Protein AF-A0A098SAB4-F1 (afdb_monomer_lite)

pLDDT: mean 74.97, std 16.36, range [36.41, 95.31]

Radius of gyration: 40.54 Å; chains: 1; bounding box: 76×34×123 Å

InterPro domains:
  IPR061041 Csx28 [NF040556] (60-177)

Structure (mmCIF, N/CA/C/O backbone):
data_AF-A0A098SAB4-F1
#
_entry.id   AF-A0A098SAB4-F1
#
loop_
_atom_site.group_PDB
_atom_site.id
_atom_site.type_symbol
_atom_site.label_atom_id
_atom_site.label_alt_id
_atom_site.label_comp_id
_atom_site.label_asym_id
_atom_site.label_entity_id
_atom_site.label_seq_id
_atom_site.pdbx_PDB_ins_code
_atom_site.Cartn_x
_atom_site.Cartn_y
_atom_site.Cartn_z
_atom_site.occupancy
_atom_site.B_iso_or_equiv
_atom_site.auth_seq_id
_atom_site.auth_comp_id
_atom_site.auth_asym_id
_atom_site.auth_atom_id
_atom_site.pdbx_PDB_model_num
ATOM 1 N N . MET A 1 1 ? 15.305 -15.836 -88.571 1.00 45.44 1 MET A N 1
ATOM 2 C CA . MET A 1 1 ? 16.707 -16.066 -88.163 1.00 45.44 1 MET A CA 1
ATOM 3 C C . MET A 1 1 ? 17.001 -15.042 -87.092 1.00 45.44 1 MET A C 1
ATOM 5 O O . MET A 1 1 ? 16.905 -13.857 -87.370 1.00 45.44 1 MET A O 1
ATOM 9 N N . ASP A 1 2 ? 17.150 -15.532 -85.866 1.00 45.56 2 ASP A N 1
ATOM 10 C CA . ASP A 1 2 ? 16.976 -14.785 -84.620 1.00 45.56 2 ASP A CA 1
ATOM 11 C C . ASP A 1 2 ? 18.121 -13.819 -84.303 1.00 45.56 2 ASP A C 1
ATOM 13 O O . ASP A 1 2 ? 19.294 -14.189 -84.288 1.00 45.56 2 ASP A O 1
ATOM 17 N N . GLU A 1 3 ? 17.757 -12.594 -83.925 1.00 51.19 3 GLU A N 1
ATOM 18 C CA . GLU A 1 3 ? 18.664 -11.556 -83.411 1.00 51.19 3 GLU A CA 1
ATOM 19 C C . GLU A 1 3 ? 19.321 -11.947 -82.069 1.00 51.19 3 GLU A C 1
ATOM 21 O O . GLU A 1 3 ? 20.350 -11.391 -81.685 1.00 51.19 3 GLU A O 1
ATOM 26 N N . GLY A 1 4 ? 18.790 -12.968 -81.382 1.00 50.94 4 GLY A N 1
ATOM 27 C CA . GLY A 1 4 ? 19.346 -13.507 -80.137 1.00 50.94 4 GLY A CA 1
ATOM 28 C C . GLY A 1 4 ? 20.673 -14.259 -80.301 1.00 50.94 4 GLY A C 1
ATOM 29 O O . GLY A 1 4 ? 21.430 -14.381 -79.340 1.00 50.94 4 GLY A O 1
ATOM 30 N N . THR A 1 5 ? 21.007 -14.736 -81.505 1.00 48.78 5 THR A N 1
ATOM 31 C CA . THR A 1 5 ? 22.238 -15.517 -81.738 1.00 48.78 5 THR A CA 1
ATOM 32 C C . THR A 1 5 ? 23.454 -14.638 -82.055 1.00 48.78 5 THR A C 1
ATOM 34 O O . THR A 1 5 ? 24.592 -15.069 -81.875 1.00 48.78 5 THR A O 1
ATOM 37 N N . LEU A 1 6 ? 23.242 -13.383 -82.468 1.00 50.12 6 LEU A N 1
ATOM 38 C CA . LEU A 1 6 ? 24.330 -12.456 -82.807 1.00 50.12 6 LEU A CA 1
ATOM 39 C C . LEU A 1 6 ? 24.996 -11.833 -81.573 1.00 50.12 6 LEU A C 1
ATOM 41 O O . LEU A 1 6 ? 26.201 -11.593 -81.592 1.00 50.12 6 LEU A O 1
ATOM 45 N N . LEU A 1 7 ? 24.262 -11.640 -80.474 1.00 50.62 7 LEU A N 1
ATOM 46 C CA . LEU A 1 7 ? 24.840 -11.088 -79.241 1.00 50.62 7 LEU A CA 1
ATOM 47 C C . LEU A 1 7 ? 25.683 -12.113 -78.464 1.00 50.62 7 LEU A C 1
ATOM 49 O O . LEU A 1 7 ? 26.641 -11.738 -77.792 1.00 50.62 7 LEU A O 1
ATOM 53 N N . ILE A 1 8 ? 25.387 -13.410 -78.601 1.00 50.47 8 ILE A N 1
ATOM 54 C CA . ILE A 1 8 ? 26.117 -14.486 -77.909 1.00 50.47 8 ILE A CA 1
ATOM 55 C C . ILE A 1 8 ? 27.442 -14.816 -78.625 1.00 50.47 8 ILE A C 1
ATOM 57 O O . ILE A 1 8 ? 28.451 -15.094 -77.972 1.00 50.47 8 ILE A O 1
ATOM 61 N N . ASN A 1 9 ? 27.487 -14.700 -79.958 1.00 44.69 9 ASN A N 1
ATOM 62 C CA . ASN A 1 9 ? 28.692 -14.991 -80.746 1.00 44.69 9 ASN A CA 1
ATOM 63 C C . ASN A 1 9 ? 29.795 -13.922 -80.630 1.00 44.69 9 ASN A C 1
ATOM 65 O O . ASN A 1 9 ? 30.957 -14.208 -80.906 1.00 44.69 9 ASN A O 1
ATOM 69 N N . ILE A 1 10 ? 29.471 -12.709 -80.171 1.00 51.09 10 ILE A N 1
ATOM 70 C CA . ILE A 1 10 ? 30.480 -11.670 -79.889 1.00 51.09 10 ILE A CA 1
ATOM 71 C C . ILE A 1 10 ? 31.201 -11.944 -78.553 1.00 51.09 10 ILE A C 1
ATOM 73 O O . ILE A 1 10 ? 32.342 -11.526 -78.357 1.00 51.09 10 ILE A O 1
ATOM 77 N N . LEU A 1 11 ? 30.592 -12.715 -77.645 1.00 48.69 11 LEU A N 1
ATOM 78 C CA . LEU A 1 11 ? 31.172 -13.028 -76.335 1.00 48.69 11 LEU A CA 1
ATOM 79 C C . LEU A 1 11 ? 32.108 -14.251 -76.327 1.00 48.69 11 LEU A C 1
ATOM 81 O O . LEU A 1 11 ? 32.890 -14.390 -75.387 1.00 48.69 11 LEU A O 1
ATOM 85 N N . THR A 1 12 ? 32.105 -15.095 -77.365 1.00 52.22 12 THR A N 1
ATOM 86 C CA . THR A 1 12 ? 32.807 -16.402 -77.367 1.00 52.22 12 THR A CA 1
ATOM 87 C C . THR A 1 12 ? 33.766 -16.633 -78.551 1.00 52.22 12 THR A C 1
ATOM 89 O O . THR A 1 12 ? 34.111 -17.768 -78.863 1.00 52.22 12 THR A O 1
ATOM 92 N N . GLY A 1 13 ? 34.264 -15.565 -79.188 1.00 48.06 13 GLY A N 1
ATOM 93 C CA . GLY A 1 13 ? 35.358 -15.636 -80.174 1.00 48.06 13 GLY A CA 1
ATOM 94 C C . GLY A 1 13 ? 36.764 -15.797 -79.548 1.00 48.06 13 GLY A C 1
ATOM 95 O O . GLY A 1 13 ? 36.970 -15.379 -78.401 1.00 48.06 13 GLY A O 1
ATOM 96 N N . PRO A 1 14 ? 37.738 -16.386 -80.280 1.00 46.06 14 PRO A N 1
ATOM 97 C CA . PRO A 1 14 ? 39.045 -16.802 -79.762 1.00 46.06 14 PRO A CA 1
ATOM 98 C C . PRO A 1 14 ? 39.879 -15.634 -79.214 1.00 46.06 14 PRO A C 1
ATOM 100 O O . PRO A 1 14 ? 39.979 -14.568 -79.815 1.00 46.06 14 PRO A O 1
ATOM 103 N N . ALA A 1 15 ? 40.489 -15.869 -78.051 1.00 55.84 15 ALA A N 1
ATOM 104 C CA . ALA A 1 15 ? 41.204 -14.912 -77.207 1.00 55.84 15 ALA A CA 1
ATOM 105 C C . ALA A 1 15 ? 42.591 -14.504 -77.745 1.00 55.84 15 ALA A C 1
ATOM 107 O O . ALA A 1 15 ? 43.612 -14.739 -77.101 1.00 55.84 15 ALA A O 1
ATOM 108 N N . LYS A 1 16 ? 42.646 -13.890 -78.928 1.00 54.78 16 LYS A N 1
ATOM 109 C CA . LYS A 1 16 ? 43.872 -13.282 -79.453 1.00 54.78 16 LYS A CA 1
ATOM 110 C C . LYS A 1 16 ? 43.554 -11.836 -79.824 1.00 54.78 16 LYS A C 1
ATOM 112 O O . LYS A 1 16 ? 42.813 -11.600 -80.766 1.00 54.78 16 LYS A O 1
ATOM 117 N N . ASP A 1 17 ? 44.053 -10.915 -79.005 1.00 61.84 17 ASP A N 1
ATOM 118 C CA . ASP A 1 17 ? 43.882 -9.454 -79.082 1.00 61.84 17 ASP A CA 1
ATOM 119 C C . ASP A 1 17 ? 42.572 -8.883 -78.509 1.00 61.84 17 ASP A C 1
ATOM 121 O O . ASP A 1 17 ? 41.953 -7.983 -79.074 1.00 61.84 17 ASP A O 1
ATOM 125 N N . LYS A 1 18 ? 42.172 -9.339 -77.311 1.00 56.91 18 LYS A N 1
ATOM 126 C CA . LYS A 1 18 ? 41.303 -8.517 -76.452 1.00 56.91 18 LYS A CA 1
ATOM 127 C C . LYS A 1 18 ? 42.189 -7.532 -75.681 1.00 56.91 18 LYS A C 1
ATOM 129 O O . LYS A 1 18 ? 43.130 -7.960 -75.016 1.00 56.91 18 LYS A O 1
ATOM 134 N N . PRO A 1 19 ? 41.943 -6.219 -75.778 1.00 62.88 19 PRO A N 1
ATOM 135 C CA . PRO A 1 19 ? 42.800 -5.234 -75.141 1.00 62.88 19 PRO A CA 1
ATOM 136 C C . PRO A 1 19 ? 42.647 -5.332 -73.613 1.00 62.88 19 PRO A C 1
ATOM 138 O O . PRO A 1 19 ? 41.530 -5.421 -73.106 1.00 62.88 19 PRO A O 1
ATOM 141 N N . LEU A 1 20 ? 43.773 -5.309 -72.888 1.00 62.19 20 LEU A N 1
ATOM 142 C CA . LEU A 1 20 ? 43.889 -5.558 -71.436 1.00 62.19 20 LEU A CA 1
ATOM 143 C C . LEU A 1 20 ? 42.835 -4.834 -70.572 1.00 62.19 20 LEU A C 1
ATOM 145 O O . LEU A 1 20 ? 42.414 -5.349 -69.541 1.00 62.19 20 LEU A O 1
ATOM 149 N N . TRP A 1 21 ? 42.361 -3.660 -71.001 1.00 62.81 21 TRP A N 1
ATOM 150 C CA . TRP A 1 21 ? 41.333 -2.887 -70.295 1.00 62.81 21 TRP A CA 1
ATOM 151 C C . TRP A 1 21 ? 39.966 -3.592 -70.189 1.00 62.81 21 TRP A C 1
ATOM 153 O O . TRP A 1 21 ? 39.232 -3.318 -69.243 1.00 62.81 21 TRP A O 1
ATOM 163 N N . PHE A 1 22 ? 39.626 -4.533 -71.080 1.00 62.12 22 PHE A N 1
ATOM 164 C CA . PHE A 1 22 ? 38.371 -5.299 -71.001 1.00 62.12 22 PHE A CA 1
ATOM 165 C C . PHE A 1 22 ? 38.344 -6.288 -69.822 1.00 62.12 22 PHE A C 1
ATOM 167 O O . PHE A 1 22 ? 37.297 -6.467 -69.198 1.00 62.12 22 PHE A O 1
ATOM 174 N N . GLU A 1 23 ? 39.483 -6.894 -69.468 1.00 62.91 23 GLU A N 1
ATOM 175 C CA . GLU A 1 23 ? 39.585 -7.759 -68.282 1.00 62.91 23 GLU A CA 1
ATOM 176 C C . GLU A 1 23 ? 39.490 -6.941 -66.987 1.00 62.91 23 GLU A C 1
ATOM 178 O O . GLU A 1 23 ? 38.794 -7.337 -66.050 1.00 62.91 23 GLU A O 1
ATOM 183 N N . PHE A 1 24 ? 40.080 -5.740 -66.966 1.00 67.38 24 PHE A N 1
ATOM 184 C CA . PHE A 1 24 ? 39.932 -4.806 -65.847 1.00 67.38 24 PHE A CA 1
ATOM 185 C C . PHE A 1 24 ? 38.489 -4.322 -65.661 1.00 67.38 24 PHE A C 1
ATOM 187 O O . PHE A 1 24 ? 38.063 -4.132 -64.522 1.00 67.38 24 PHE A O 1
ATOM 194 N N . ILE A 1 25 ? 37.708 -4.177 -66.738 1.00 70.44 25 ILE A N 1
ATOM 195 C CA . ILE A 1 25 ? 36.276 -3.853 -66.637 1.00 70.44 25 ILE A CA 1
ATOM 196 C C . ILE A 1 25 ? 35.497 -5.009 -66.019 1.00 70.44 25 ILE A C 1
ATOM 198 O O . ILE A 1 25 ? 34.712 -4.778 -65.102 1.00 70.44 25 ILE A O 1
ATOM 202 N N . GLY A 1 26 ? 35.719 -6.248 -66.468 1.00 70.44 26 GLY A N 1
ATOM 203 C CA . GLY A 1 26 ? 35.045 -7.418 -65.895 1.00 70.44 26 GLY A CA 1
ATOM 204 C C . GLY A 1 26 ? 35.330 -7.572 -64.398 1.00 70.44 26 GLY A C 1
ATOM 205 O O . GLY A 1 26 ? 34.409 -7.733 -63.594 1.00 70.44 26 GLY A O 1
ATOM 206 N N . ILE A 1 27 ? 36.598 -7.424 -64.004 1.00 74.25 27 ILE A N 1
ATOM 207 C CA . ILE A 1 27 ? 37.022 -7.468 -62.599 1.00 74.25 27 ILE A CA 1
ATOM 208 C C . ILE A 1 27 ? 36.421 -6.291 -61.818 1.00 74.25 27 ILE A C 1
ATOM 210 O O . ILE A 1 27 ? 35.825 -6.499 -60.762 1.00 74.25 27 ILE A O 1
ATOM 214 N N . GLY A 1 28 ? 36.477 -5.072 -62.358 1.00 78.31 28 GLY A N 1
ATOM 215 C CA . GLY A 1 28 ? 35.903 -3.881 -61.730 1.00 78.31 28 GLY A CA 1
ATOM 216 C C . GLY A 1 28 ? 34.394 -3.992 -61.496 1.00 78.31 28 GLY A C 1
ATOM 217 O O . GLY A 1 28 ? 33.907 -3.623 -60.425 1.00 78.31 28 GLY A O 1
ATOM 218 N N . VAL A 1 29 ? 33.651 -4.563 -62.449 1.00 79.56 29 VAL A N 1
ATOM 219 C CA . VAL A 1 29 ? 32.203 -4.794 -62.332 1.00 79.56 29 VAL A CA 1
ATOM 220 C C . VAL A 1 29 ? 31.896 -5.819 -61.239 1.00 79.56 29 VAL A C 1
ATOM 222 O O . VAL A 1 29 ? 31.012 -5.572 -60.420 1.00 79.56 29 VAL A O 1
ATOM 225 N N . THR A 1 30 ? 32.641 -6.927 -61.159 1.00 80.06 30 THR A N 1
ATOM 226 C CA . THR A 1 30 ? 32.424 -7.941 -60.107 1.00 80.06 30 THR A CA 1
ATOM 227 C C . THR A 1 30 ? 32.726 -7.408 -58.706 1.00 80.06 30 THR A C 1
ATOM 229 O O . THR A 1 30 ? 31.922 -7.606 -57.794 1.00 80.06 30 THR A O 1
ATOM 232 N N . ILE A 1 31 ? 33.816 -6.649 -58.542 1.00 82.38 31 ILE A N 1
ATOM 233 C CA . ILE A 1 31 ? 34.162 -5.977 -57.282 1.00 82.38 31 ILE A CA 1
ATOM 234 C C . ILE A 1 31 ? 33.077 -4.961 -56.902 1.00 82.38 31 ILE A C 1
ATOM 236 O O . ILE A 1 31 ? 32.653 -4.918 -55.749 1.00 82.38 31 ILE A O 1
ATOM 240 N N . SER A 1 32 ? 32.577 -4.183 -57.865 1.00 81.38 32 SER A N 1
ATOM 241 C CA . SER A 1 32 ? 31.524 -3.187 -57.618 1.00 81.38 32 SER A CA 1
ATOM 242 C C . SER A 1 32 ? 30.203 -3.833 -57.190 1.00 81.38 32 SER A C 1
ATOM 244 O O . SER A 1 32 ? 29.562 -3.365 -56.250 1.00 81.38 32 SER A O 1
ATOM 246 N N . LEU A 1 33 ? 29.807 -4.938 -57.829 1.00 86.06 33 LEU A N 1
ATOM 247 C CA . LEU A 1 33 ? 28.617 -5.711 -57.459 1.00 86.06 33 LEU A CA 1
ATOM 248 C C . LEU A 1 33 ? 28.759 -6.363 -56.080 1.00 86.06 33 LEU A C 1
ATOM 250 O O . LEU A 1 33 ? 27.815 -6.321 -55.291 1.00 86.06 33 LEU A O 1
ATOM 254 N N . ALA A 1 34 ? 29.934 -6.913 -55.764 1.00 87.38 34 ALA A N 1
ATOM 255 C CA . ALA A 1 34 ? 30.222 -7.475 -54.447 1.00 87.38 34 ALA A CA 1
ATOM 256 C C . ALA A 1 34 ? 30.175 -6.396 -53.352 1.00 87.38 34 ALA A C 1
ATOM 258 O O . ALA A 1 34 ? 29.539 -6.597 -52.316 1.00 87.38 34 ALA A O 1
ATOM 259 N N . ALA A 1 35 ? 30.766 -5.225 -53.604 1.00 89.38 35 ALA A N 1
ATOM 260 C CA . ALA A 1 35 ? 30.717 -4.083 -52.695 1.00 89.38 35 ALA A CA 1
ATOM 261 C C . ALA A 1 35 ? 29.279 -3.579 -52.487 1.00 89.38 35 ALA A C 1
ATOM 263 O O . ALA A 1 35 ? 28.869 -3.314 -51.356 1.00 89.38 35 ALA A O 1
ATOM 264 N N . TRP A 1 36 ? 28.478 -3.506 -53.553 1.00 90.62 36 TRP A N 1
ATOM 265 C CA . TRP A 1 36 ? 27.073 -3.106 -53.468 1.00 90.62 36 TRP A CA 1
ATOM 266 C C . TRP A 1 36 ? 26.216 -4.121 -52.697 1.00 90.62 36 TRP A C 1
ATOM 268 O O . TRP A 1 36 ? 25.419 -3.735 -51.836 1.00 90.62 36 TRP A O 1
ATOM 278 N N . GLY A 1 37 ? 26.418 -5.419 -52.941 1.00 90.44 37 GLY A N 1
ATOM 279 C CA . GLY A 1 37 ? 25.773 -6.500 -52.195 1.00 90.44 37 GLY A CA 1
ATOM 280 C C . GLY A 1 37 ? 26.117 -6.462 -50.704 1.00 90.44 37 GLY A C 1
ATOM 281 O O . GLY A 1 37 ? 25.217 -6.538 -49.866 1.00 90.44 37 GLY A O 1
ATOM 282 N N . TYR A 1 38 ? 27.395 -6.253 -50.372 1.00 92.38 38 TYR A N 1
ATOM 283 C CA . TYR A 1 38 ? 27.866 -6.114 -48.994 1.00 92.38 38 TYR A CA 1
ATOM 284 C C . TYR A 1 38 ? 27.253 -4.896 -48.293 1.00 92.38 38 TYR A C 1
ATOM 286 O O . TYR A 1 38 ? 26.718 -5.035 -47.197 1.00 92.38 38 TYR A O 1
ATOM 294 N N . LEU A 1 39 ? 27.239 -3.721 -48.932 1.00 91.06 39 LEU A N 1
ATOM 295 C CA . LEU A 1 39 ? 26.632 -2.509 -48.365 1.00 91.06 39 LEU A CA 1
ATOM 296 C C . LEU A 1 39 ? 25.135 -2.687 -48.088 1.00 91.06 39 LEU A C 1
ATOM 298 O O . LEU A 1 39 ? 24.635 -2.276 -47.038 1.00 91.06 39 LEU A O 1
ATOM 302 N N . ARG A 1 40 ? 24.408 -3.337 -49.005 1.00 91.31 40 ARG A N 1
ATOM 303 C CA . ARG A 1 40 ? 22.979 -3.616 -48.824 1.00 91.31 40 ARG A CA 1
ATOM 304 C C . ARG A 1 40 ? 22.737 -4.625 -47.698 1.00 91.31 40 ARG A C 1
ATOM 306 O O . ARG A 1 40 ? 21.824 -4.419 -46.897 1.00 91.31 40 ARG A O 1
ATOM 313 N N . ALA A 1 41 ? 23.544 -5.684 -47.621 1.00 90.50 41 ALA A N 1
ATOM 314 C CA . ALA A 1 41 ? 23.470 -6.684 -46.558 1.00 90.50 41 ALA A CA 1
ATOM 315 C C . ALA A 1 41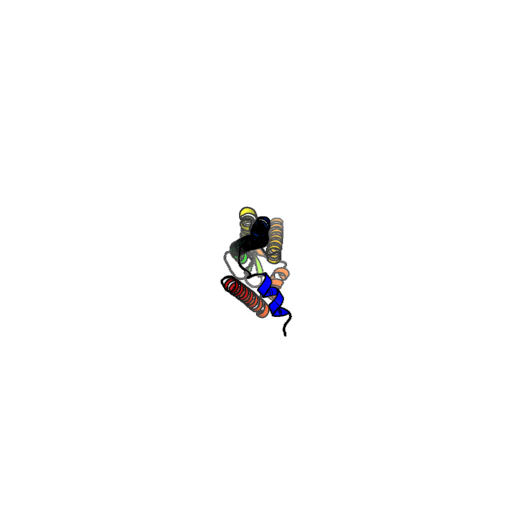 ? 23.804 -6.078 -45.187 1.00 90.50 41 ALA A C 1
ATOM 317 O O . ALA A 1 41 ? 23.070 -6.297 -44.226 1.00 90.50 41 ALA A O 1
ATOM 318 N N . PHE A 1 42 ? 24.840 -5.242 -45.113 1.00 90.25 42 PHE A N 1
ATOM 319 C CA . PHE A 1 42 ? 25.241 -4.538 -43.898 1.00 90.25 42 PHE A CA 1
ATOM 320 C C . PHE A 1 42 ? 24.150 -3.570 -43.416 1.00 90.25 42 PHE A C 1
ATOM 322 O O . PHE A 1 42 ? 23.748 -3.612 -42.254 1.00 90.25 42 PHE A O 1
ATOM 329 N N . GLY A 1 43 ? 23.563 -2.781 -44.322 1.00 92.50 43 GLY A N 1
ATOM 330 C CA . GLY A 1 43 ? 22.435 -1.906 -43.987 1.00 92.50 43 GLY A CA 1
ATOM 331 C C . GLY A 1 43 ? 21.174 -2.668 -43.549 1.00 92.50 43 GLY A C 1
ATOM 332 O O . GLY A 1 43 ? 20.421 -2.193 -42.696 1.00 92.50 43 GLY A O 1
ATOM 333 N N . ALA A 1 44 ? 20.922 -3.860 -44.101 1.00 92.19 44 ALA A N 1
ATOM 334 C CA . ALA A 1 44 ? 19.834 -4.729 -43.651 1.00 92.19 44 ALA A CA 1
ATOM 335 C C . ALA A 1 44 ? 20.112 -5.323 -42.259 1.00 92.19 44 ALA A C 1
ATOM 337 O O . ALA A 1 44 ? 19.211 -5.337 -41.416 1.00 92.19 44 ALA A O 1
ATOM 338 N N . TRP A 1 45 ? 21.353 -5.741 -42.003 1.00 92.38 45 TRP A N 1
ATOM 339 C CA . TRP A 1 45 ? 21.815 -6.253 -40.714 1.00 92.38 45 TRP A CA 1
ATOM 340 C C . TRP A 1 45 ? 21.712 -5.199 -39.604 1.00 92.38 45 TRP A C 1
ATOM 342 O O . TRP A 1 45 ? 21.141 -5.478 -38.550 1.00 92.38 45 TRP A O 1
ATOM 352 N N . GLU A 1 46 ? 22.135 -3.955 -39.847 1.00 93.62 46 GLU A N 1
ATOM 353 C CA . GLU A 1 46 ? 21.975 -2.868 -38.871 1.00 93.62 46 GLU A CA 1
ATOM 354 C C . GLU A 1 46 ? 20.502 -2.615 -38.523 1.00 93.62 46 GLU A C 1
ATOM 356 O O . GLU A 1 46 ? 20.147 -2.407 -37.360 1.00 93.62 46 GLU A O 1
ATOM 361 N N . LYS A 1 47 ? 19.612 -2.660 -39.523 1.00 93.56 47 LYS A N 1
ATOM 362 C CA . LYS A 1 47 ? 18.163 -2.525 -39.305 1.00 93.56 47 LYS A CA 1
ATOM 363 C C . LYS A 1 47 ? 17.582 -3.697 -38.516 1.00 93.56 47 LYS A C 1
ATOM 365 O O . LYS A 1 47 ? 16.602 -3.502 -37.798 1.00 93.56 47 LYS A O 1
ATOM 370 N N . GLN A 1 48 ? 18.122 -4.906 -38.664 1.00 90.56 48 GLN A N 1
ATOM 371 C CA . GLN A 1 48 ? 17.732 -6.052 -37.840 1.00 90.56 48 GLN A CA 1
ATOM 372 C C . GLN A 1 48 ? 18.217 -5.873 -36.401 1.00 90.56 48 GLN A C 1
ATOM 374 O O . GLN A 1 48 ? 17.409 -5.970 -35.483 1.00 90.56 48 GLN A O 1
ATOM 379 N N . LYS A 1 49 ? 19.480 -5.481 -36.199 1.00 93.25 49 LYS A N 1
ATOM 380 C CA . LYS A 1 49 ? 20.040 -5.239 -34.862 1.00 93.25 49 LYS A CA 1
ATOM 381 C C . LYS A 1 49 ? 19.315 -4.135 -34.099 1.00 93.25 49 LYS A C 1
ATOM 383 O O . LYS A 1 49 ? 19.040 -4.298 -32.914 1.00 93.25 49 LYS A O 1
ATOM 388 N N . LYS A 1 50 ? 18.929 -3.048 -34.773 1.00 94.31 50 LYS A N 1
ATOM 389 C CA . LYS A 1 50 ? 18.096 -1.994 -34.167 1.00 94.31 50 LYS A CA 1
ATOM 390 C C . LYS A 1 50 ? 16.737 -2.529 -33.713 1.00 94.31 50 LYS A C 1
ATOM 392 O O . LYS A 1 50 ? 16.326 -2.247 -32.594 1.00 94.31 50 LYS A O 1
ATOM 397 N N . ARG A 1 51 ? 16.074 -3.348 -34.538 1.00 92.75 51 ARG A N 1
ATOM 398 C CA . ARG A 1 51 ? 14.790 -3.977 -34.183 1.00 92.75 51 ARG A CA 1
ATOM 399 C C . ARG A 1 51 ? 14.917 -4.943 -33.008 1.00 92.75 51 ARG A C 1
ATOM 401 O O . ARG A 1 51 ? 14.083 -4.901 -32.112 1.00 92.75 51 ARG A O 1
ATOM 408 N N . GLU A 1 52 ? 15.960 -5.769 -32.981 1.00 94.25 52 GLU A N 1
ATOM 409 C CA . GLU A 1 52 ? 16.246 -6.663 -31.850 1.00 94.25 52 GLU A CA 1
ATOM 410 C C . GLU A 1 52 ? 16.436 -5.871 -30.551 1.00 94.25 52 GLU A C 1
ATOM 412 O O . GLU A 1 52 ? 15.828 -6.192 -29.532 1.00 94.25 52 GLU A O 1
ATOM 417 N N . LEU A 1 53 ? 17.216 -4.790 -30.599 1.00 95.31 53 LEU A N 1
ATOM 418 C CA . LEU A 1 53 ? 17.481 -3.942 -29.439 1.00 95.31 53 LEU A CA 1
ATOM 419 C C . LEU A 1 53 ? 16.220 -3.207 -28.958 1.00 95.31 53 LEU A C 1
ATOM 421 O O . LEU A 1 53 ? 15.971 -3.115 -27.756 1.00 95.31 53 LEU A O 1
ATOM 425 N N . GLU A 1 54 ? 15.377 -2.733 -29.876 1.00 95.12 54 GLU A N 1
ATOM 426 C CA . GLU A 1 54 ? 14.072 -2.158 -29.537 1.00 95.12 54 GLU A CA 1
ATOM 427 C C . GLU A 1 54 ? 13.134 -3.178 -28.885 1.00 95.12 54 GLU A C 1
ATOM 429 O O . GLU A 1 54 ? 12.451 -2.841 -27.915 1.00 95.12 54 GLU A O 1
ATOM 434 N N . LEU A 1 55 ? 13.097 -4.416 -29.387 1.00 94.88 55 LEU A N 1
ATOM 435 C CA . LEU A 1 55 ? 12.297 -5.493 -28.802 1.00 94.88 55 LEU A CA 1
ATOM 436 C C . LEU A 1 55 ? 12.782 -5.833 -27.391 1.00 94.88 55 LEU A C 1
ATOM 438 O O . LEU A 1 55 ? 11.964 -5.876 -26.475 1.00 94.88 55 LEU A O 1
ATOM 442 N N . GLN A 1 56 ? 14.094 -5.957 -27.187 1.00 92.88 56 GLN A N 1
ATOM 443 C CA . GLN A 1 56 ? 14.677 -6.176 -25.860 1.00 92.88 56 GLN A CA 1
ATOM 444 C C . GLN A 1 56 ? 14.356 -5.029 -24.896 1.00 92.88 56 GLN A C 1
ATOM 446 O O . GLN A 1 56 ? 13.981 -5.256 -23.747 1.00 92.88 56 GLN A O 1
ATOM 451 N N . HIS A 1 57 ? 14.445 -3.778 -25.353 1.00 95.00 57 HIS A N 1
ATOM 452 C CA . HIS A 1 57 ? 14.059 -2.625 -24.541 1.00 95.00 57 HIS A CA 1
ATOM 453 C C . HIS A 1 57 ? 12.569 -2.624 -24.191 1.00 95.00 57 HIS A C 1
ATOM 455 O O . HIS A 1 57 ? 12.209 -2.246 -23.075 1.00 95.00 57 HIS A O 1
ATOM 461 N N . LYS A 1 58 ? 11.694 -3.033 -25.116 1.00 94.50 58 LYS A N 1
ATOM 462 C CA . LYS A 1 58 ? 10.259 -3.178 -24.840 1.00 94.50 58 LYS A CA 1
ATOM 463 C C . LYS A 1 58 ? 10.008 -4.277 -23.811 1.00 94.50 58 LYS A C 1
ATOM 465 O O . LYS A 1 58 ? 9.297 -4.010 -22.849 1.00 94.50 58 LYS A O 1
ATOM 470 N N . GLN A 1 59 ? 10.632 -5.444 -23.966 1.00 94.06 59 GLN A N 1
ATOM 471 C CA . GLN A 1 59 ? 10.529 -6.556 -23.016 1.00 94.06 59 GLN A CA 1
ATOM 472 C C . GLN A 1 59 ? 10.987 -6.136 -21.619 1.00 94.06 59 GLN A C 1
ATOM 474 O O . GLN A 1 59 ? 10.205 -6.218 -20.679 1.00 94.06 59 GLN A O 1
ATOM 479 N N . ARG A 1 60 ? 12.171 -5.527 -21.491 1.00 93.25 60 ARG A N 1
ATOM 480 C CA . ARG A 1 60 ? 12.673 -5.037 -20.198 1.00 93.25 60 ARG A CA 1
ATOM 481 C C . ARG A 1 60 ? 11.728 -4.019 -19.550 1.00 93.25 60 ARG A C 1
ATOM 483 O O . ARG A 1 60 ? 11.523 -4.034 -18.342 1.00 93.25 60 ARG A O 1
ATOM 490 N N . LYS A 1 61 ? 11.128 -3.118 -20.339 1.00 93.81 61 LYS A N 1
ATOM 491 C CA . LYS A 1 61 ? 10.132 -2.161 -19.824 1.00 93.81 61 LYS A CA 1
ATOM 492 C C . LYS A 1 61 ? 8.872 -2.860 -19.316 1.00 93.81 61 LYS A C 1
ATOM 494 O O . LYS A 1 61 ? 8.305 -2.401 -18.329 1.00 93.81 61 LYS A O 1
ATOM 499 N N . LEU A 1 62 ? 8.425 -3.918 -19.989 1.00 94.25 62 LEU A N 1
ATOM 500 C CA . LEU A 1 62 ? 7.279 -4.719 -19.557 1.00 94.25 62 LEU A CA 1
ATOM 501 C C . LEU A 1 62 ? 7.601 -5.488 -18.275 1.00 94.25 62 LEU A C 1
ATOM 503 O O . LEU A 1 62 ? 6.830 -5.407 -17.327 1.00 94.25 62 LEU A O 1
ATOM 507 N N . GLU A 1 63 ? 8.767 -6.128 -18.202 1.00 93.44 63 GLU A N 1
ATOM 508 C CA . GLU A 1 63 ? 9.235 -6.832 -17.003 1.00 93.44 63 GLU A CA 1
ATOM 509 C C . GLU A 1 63 ? 9.296 -5.903 -15.792 1.00 93.44 63 GLU A C 1
ATOM 511 O O . GLU A 1 63 ? 8.769 -6.229 -14.733 1.00 93.44 63 GLU A O 1
ATOM 516 N N . ILE A 1 64 ? 9.873 -4.709 -15.952 1.00 94.44 64 ILE A N 1
ATOM 517 C CA . ILE A 1 64 ? 9.943 -3.714 -14.877 1.00 94.44 64 ILE A CA 1
ATOM 518 C C . ILE A 1 64 ? 8.538 -3.310 -14.417 1.00 94.44 64 ILE A C 1
ATOM 520 O O . ILE A 1 64 ? 8.280 -3.265 -13.216 1.00 94.44 64 ILE A O 1
ATOM 524 N N . LYS A 1 65 ? 7.614 -3.040 -15.348 1.00 94.00 65 LYS A N 1
ATOM 525 C CA . LYS A 1 65 ? 6.223 -2.704 -15.003 1.00 94.00 65 LYS A CA 1
ATOM 526 C C . LYS A 1 65 ? 5.545 -3.831 -14.231 1.00 94.00 65 LYS A C 1
ATOM 528 O O . LYS A 1 65 ? 4.935 -3.569 -13.202 1.00 94.00 65 LYS A O 1
ATOM 533 N N . LEU A 1 66 ? 5.703 -5.066 -14.693 1.00 94.75 66 LEU A N 1
ATOM 534 C CA . LEU A 1 66 ? 5.118 -6.245 -14.067 1.00 94.75 66 LEU A CA 1
ATOM 535 C C . LEU A 1 66 ? 5.689 -6.483 -12.663 1.00 94.75 66 LEU A C 1
ATOM 537 O O . LEU A 1 66 ? 4.944 -6.804 -11.743 1.00 94.75 66 LEU A O 1
ATOM 541 N N . GLN A 1 67 ? 6.989 -6.261 -12.463 1.00 92.88 67 GLN A N 1
ATOM 542 C CA . GLN A 1 67 ? 7.615 -6.314 -11.138 1.00 92.88 67 GLN A CA 1
ATOM 543 C C . GLN A 1 67 ? 7.044 -5.248 -10.196 1.00 92.88 67 GLN A C 1
ATOM 545 O O . GLN A 1 67 ? 6.710 -5.556 -9.053 1.00 92.88 67 GLN A O 1
ATOM 550 N N . PHE A 1 68 ? 6.865 -4.014 -10.673 1.00 92.50 68 PHE A N 1
ATOM 551 C CA . PHE A 1 68 ? 6.236 -2.958 -9.876 1.00 92.50 68 PHE A CA 1
ATOM 552 C C . PHE A 1 68 ? 4.779 -3.273 -9.526 1.00 92.50 68 PHE A C 1
ATOM 554 O O . PHE A 1 68 ? 4.359 -3.038 -8.394 1.00 92.50 68 PHE A O 1
ATOM 561 N N . GLU A 1 69 ? 4.006 -3.815 -10.467 1.00 89.94 69 GLU A N 1
ATOM 562 C CA . GLU A 1 69 ? 2.619 -4.221 -10.222 1.00 89.94 69 GLU A CA 1
ATOM 563 C C . GLU A 1 69 ? 2.532 -5.361 -9.204 1.00 89.94 69 GLU A C 1
ATOM 565 O O . GLU A 1 69 ? 1.718 -5.286 -8.284 1.00 89.94 69 GLU A O 1
ATOM 570 N N . LYS A 1 70 ? 3.415 -6.363 -9.299 1.00 92.06 70 LYS A N 1
ATOM 571 C CA . LYS A 1 70 ? 3.516 -7.450 -8.313 1.00 92.06 70 LYS A CA 1
ATOM 572 C C . LYS A 1 70 ? 3.845 -6.923 -6.922 1.00 92.06 70 LYS A C 1
ATOM 574 O O . LYS A 1 70 ? 3.132 -7.232 -5.973 1.00 92.06 70 LYS A O 1
ATOM 579 N N . GLN A 1 71 ? 4.865 -6.073 -6.804 1.00 90.81 71 GLN A N 1
ATOM 580 C CA . GLN A 1 71 ? 5.227 -5.463 -5.521 1.00 90.81 71 GLN A CA 1
ATOM 581 C C . GLN A 1 71 ? 4.065 -4.665 -4.935 1.00 90.81 71 GLN A C 1
ATOM 583 O O . GLN A 1 71 ? 3.745 -4.799 -3.755 1.00 90.81 71 GLN A O 1
ATOM 588 N N . ARG A 1 72 ? 3.391 -3.860 -5.762 1.00 87.88 72 ARG A N 1
ATOM 589 C CA . ARG A 1 72 ? 2.213 -3.109 -5.334 1.00 87.88 72 ARG A CA 1
ATOM 590 C C . ARG A 1 72 ? 1.129 -4.048 -4.808 1.00 87.88 72 ARG A C 1
ATOM 592 O O . ARG A 1 72 ? 0.645 -3.823 -3.704 1.00 87.88 72 ARG A O 1
ATOM 599 N N . TYR A 1 73 ? 0.796 -5.102 -5.548 1.00 87.88 73 TYR A N 1
ATOM 600 C CA . TYR A 1 73 ? -0.204 -6.086 -5.139 1.00 87.88 73 TYR A CA 1
ATOM 601 C C . TYR A 1 73 ? 0.152 -6.761 -3.806 1.00 87.88 73 TYR A C 1
ATOM 603 O O . TYR A 1 73 ? -0.688 -6.852 -2.914 1.00 87.88 73 TYR A O 1
ATOM 611 N N . GLU A 1 74 ? 1.409 -7.165 -3.618 1.00 90.31 74 GLU A N 1
ATOM 612 C CA . GLU A 1 74 ? 1.876 -7.749 -2.355 1.00 90.31 74 GLU A CA 1
ATOM 613 C C . GLU A 1 74 ? 1.741 -6.782 -1.173 1.00 90.31 74 GLU A C 1
ATOM 615 O O . GLU A 1 74 ? 1.388 -7.193 -0.066 1.00 90.31 74 GLU A O 1
ATOM 620 N N . HIS A 1 75 ? 2.015 -5.494 -1.382 1.00 87.94 75 HIS A N 1
ATOM 621 C CA . HIS A 1 75 ? 1.840 -4.478 -0.346 1.00 87.94 75 HIS A CA 1
ATOM 622 C C . HIS A 1 75 ? 0.365 -4.224 -0.022 1.00 87.94 75 HIS A C 1
ATOM 624 O O . HIS A 1 75 ? 0.027 -4.072 1.154 1.00 87.94 75 HIS A O 1
ATOM 630 N N . GLU A 1 76 ? -0.512 -4.214 -1.029 1.00 87.25 76 GLU A N 1
ATOM 631 C CA . GLU A 1 76 ? -1.964 -4.115 -0.839 1.00 87.25 76 GLU A CA 1
ATOM 632 C C . GLU A 1 76 ? -2.495 -5.326 -0.048 1.00 87.25 76 GLU A C 1
ATOM 634 O O . GLU A 1 76 ? -3.247 -5.152 0.916 1.00 87.25 76 GLU A O 1
ATOM 639 N N . LEU A 1 77 ? -2.035 -6.542 -0.370 1.00 88.94 77 LEU A N 1
ATOM 640 C CA . LEU A 1 77 ? -2.399 -7.769 0.343 1.00 88.94 77 LEU A CA 1
ATOM 641 C C . LEU A 1 77 ? -1.936 -7.735 1.806 1.00 88.94 77 LEU A C 1
ATOM 643 O O . LEU A 1 77 ? -2.745 -7.930 2.712 1.00 88.94 77 LEU A O 1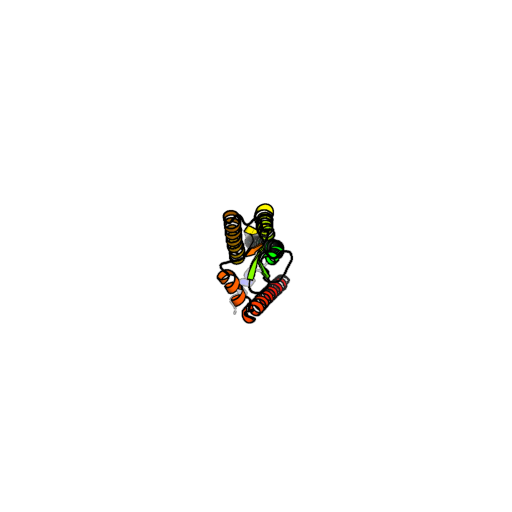
ATOM 647 N N . LYS A 1 78 ? -0.665 -7.396 2.055 1.00 88.88 78 LYS A N 1
ATOM 648 C CA . LYS A 1 78 ? -0.116 -7.258 3.417 1.00 88.88 78 LYS A CA 1
ATOM 649 C C . LYS A 1 78 ? -0.866 -6.208 4.237 1.00 88.88 78 LYS A C 1
ATOM 651 O O . LYS A 1 78 ? -1.074 -6.388 5.437 1.00 88.88 78 LYS A O 1
ATOM 656 N N . ALA A 1 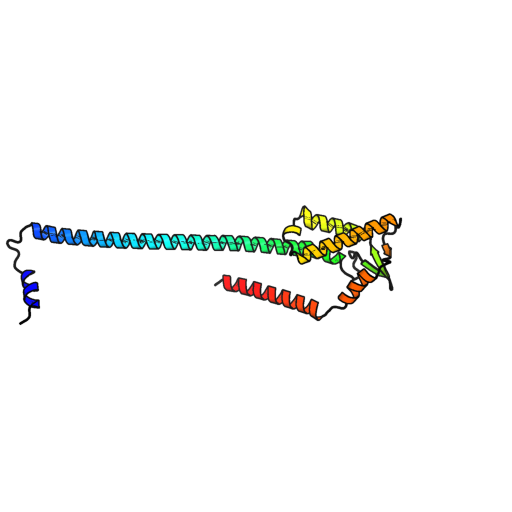79 ? -1.292 -5.115 3.605 1.00 86.81 79 ALA A N 1
ATOM 657 C CA . ALA A 1 79 ? -2.101 -4.096 4.262 1.00 86.81 79 ALA A CA 1
ATOM 658 C C . ALA A 1 79 ? -3.495 -4.621 4.636 1.00 86.81 79 ALA A C 1
ATOM 660 O O . ALA A 1 79 ? -3.976 -4.348 5.739 1.00 86.81 79 ALA A O 1
ATOM 661 N N . ALA A 1 80 ? -4.134 -5.390 3.752 1.00 84.88 80 ALA A N 1
ATOM 662 C CA . ALA A 1 80 ? -5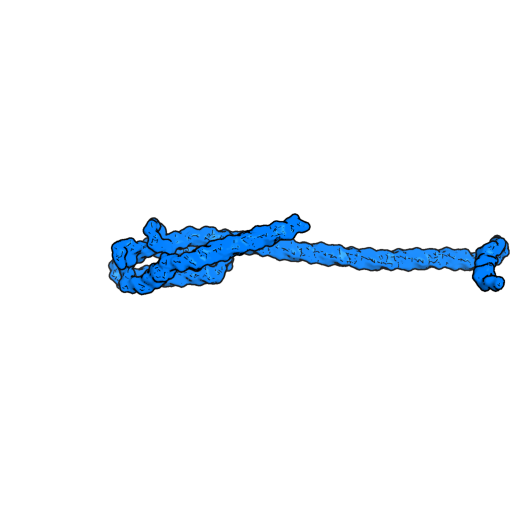.421 -6.021 4.028 1.00 84.88 80 ALA A CA 1
ATOM 663 C C . ALA A 1 80 ? -5.319 -7.049 5.169 1.00 84.88 80 ALA A C 1
ATOM 665 O O . ALA A 1 80 ? -6.121 -7.005 6.103 1.00 84.88 80 ALA A O 1
ATOM 666 N N . GLU A 1 81 ? -4.297 -7.909 5.151 1.00 86.69 81 GLU A N 1
ATOM 667 C CA . GLU A 1 81 ? -4.014 -8.882 6.216 1.00 86.69 81 GLU A CA 1
ATOM 668 C C . GLU A 1 81 ? -3.766 -8.199 7.566 1.00 86.69 81 GLU A C 1
ATOM 670 O O . GLU A 1 81 ? -4.334 -8.599 8.582 1.00 86.69 81 GLU A O 1
ATOM 675 N N . GLY A 1 82 ? -2.975 -7.123 7.583 1.00 83.94 82 GLY A N 1
ATOM 676 C CA . GLY A 1 82 ? -2.689 -6.358 8.798 1.00 83.94 82 GLY A CA 1
ATOM 677 C C . GLY A 1 82 ? -3.919 -5.670 9.398 1.00 83.94 82 GLY A C 1
ATOM 678 O O . GLY A 1 82 ? -3.978 -5.450 10.608 1.00 83.94 82 GLY A O 1
ATOM 679 N N . VAL A 1 83 ? -4.922 -5.350 8.578 1.00 84.38 83 VAL A N 1
ATOM 680 C CA . VAL A 1 83 ? -6.176 -4.723 9.021 1.00 84.38 83 VAL A CA 1
ATOM 681 C C . VAL A 1 83 ? -7.274 -5.723 9.341 1.00 84.38 83 VAL A C 1
ATOM 683 O O . VAL A 1 83 ? -8.154 -5.406 10.138 1.00 84.38 83 VAL A O 1
ATOM 686 N N . TRP A 1 84 ? -7.202 -6.945 8.825 1.00 83.88 84 TRP A N 1
ATOM 687 C CA . TRP A 1 84 ? -8.118 -8.023 9.184 1.00 83.88 84 TRP A CA 1
ATOM 688 C C . TRP A 1 84 ? -8.391 -8.162 10.697 1.00 83.88 84 TRP A C 1
ATOM 690 O O . TRP A 1 84 ? -9.562 -8.175 11.083 1.00 83.88 84 TRP A O 1
ATOM 700 N N . PRO A 1 85 ? -7.384 -8.170 11.598 1.00 86.25 85 PRO A N 1
ATOM 701 C CA . PRO A 1 85 ? -7.637 -8.247 13.039 1.00 86.25 85 PRO A CA 1
ATOM 702 C C . PRO A 1 85 ? -8.391 -7.032 13.597 1.00 86.25 85 PRO A C 1
ATOM 704 O O . PRO A 1 85 ? -9.069 -7.156 14.616 1.00 86.25 85 PRO A O 1
ATOM 707 N N . LEU A 1 86 ? -8.331 -5.870 12.935 1.00 85.38 86 LEU A N 1
ATOM 708 C CA . LEU A 1 86 ? -9.094 -4.691 13.347 1.00 85.38 86 LEU A CA 1
ATOM 709 C C . LEU A 1 86 ? -10.599 -4.886 13.144 1.00 85.38 86 LEU A C 1
ATOM 711 O O . LEU A 1 86 ? -11.380 -4.284 13.876 1.00 85.38 86 LEU A O 1
ATOM 715 N N . LEU A 1 87 ? -11.023 -5.755 12.219 1.00 83.94 87 LEU A N 1
ATOM 716 C CA . LEU A 1 87 ? -12.439 -6.066 11.998 1.00 83.94 87 LEU A CA 1
ATOM 717 C C . LEU A 1 87 ? -13.093 -6.729 13.217 1.00 83.94 87 LEU A C 1
ATOM 719 O O . LEU A 1 87 ? -14.297 -6.574 13.418 1.00 83.94 87 LEU A O 1
ATOM 723 N N . ALA A 1 88 ? -12.316 -7.392 14.080 1.00 84.75 88 ALA A N 1
ATOM 724 C CA . ALA A 1 88 ? -12.832 -7.970 15.320 1.00 84.75 88 ALA A CA 1
ATOM 725 C C . ALA A 1 88 ? -13.473 -6.905 16.232 1.00 84.75 88 ALA A C 1
ATOM 727 O O . ALA A 1 88 ? -14.519 -7.157 16.830 1.00 84.75 88 ALA A O 1
ATOM 728 N N . TYR A 1 89 ? -12.921 -5.688 16.257 1.00 84.44 89 TYR A N 1
ATOM 729 C CA . TYR A 1 89 ? -13.453 -4.563 17.036 1.00 84.44 89 TYR A CA 1
ATOM 730 C C . TYR A 1 89 ? -14.816 -4.068 16.525 1.00 84.44 89 TYR A C 1
ATOM 732 O O . TYR A 1 89 ? -15.593 -3.489 17.286 1.00 84.44 89 TYR A O 1
ATOM 740 N N . PHE A 1 90 ? -15.124 -4.315 15.248 1.00 79.88 90 PHE A N 1
ATOM 741 C CA . PHE A 1 90 ? -16.393 -3.948 14.614 1.00 79.88 90 PHE A CA 1
ATOM 742 C C . PHE A 1 90 ? -17.485 -4.993 14.781 1.00 79.88 90 PHE A C 1
ATOM 744 O O . PHE A 1 90 ? -18.650 -4.684 14.512 1.00 79.88 90 PHE A O 1
ATOM 751 N N . SER A 1 91 ? -17.111 -6.221 15.141 1.00 78.94 91 SER A N 1
ATOM 752 C CA . SER A 1 91 ? -18.063 -7.316 15.227 1.00 78.94 91 SER A CA 1
ATOM 753 C C . SER A 1 91 ? -19.165 -6.980 16.237 1.00 78.94 91 SER A C 1
ATOM 755 O O . SER A 1 91 ? -18.896 -6.499 17.334 1.00 78.94 91 SER A O 1
ATOM 757 N N . LEU A 1 92 ? -20.417 -7.182 15.815 1.00 69.25 92 LEU A N 1
ATOM 758 C CA . LEU A 1 92 ? -21.612 -7.052 16.662 1.00 69.25 92 LEU A CA 1
ATOM 759 C C . LEU A 1 92 ? -21.836 -8.301 17.527 1.00 69.25 92 LEU A C 1
ATOM 761 O O . LEU A 1 92 ? -22.737 -8.332 18.360 1.00 69.25 92 LEU A O 1
ATOM 765 N N . TRP A 1 93 ? -21.037 -9.337 17.280 1.00 71.06 93 TRP A N 1
ATOM 766 C CA . TRP A 1 93 ? -21.015 -10.569 18.045 1.00 71.06 93 TRP 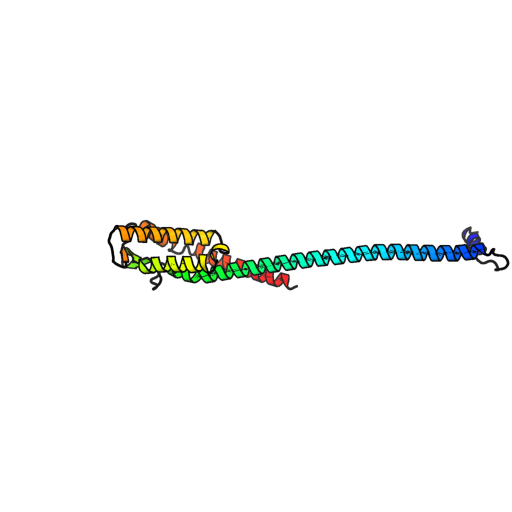A CA 1
ATOM 767 C C . TRP A 1 93 ? -20.233 -10.358 19.333 1.00 71.06 93 TRP A C 1
ATOM 769 O O . TRP A 1 93 ? -19.267 -9.595 19.369 1.00 71.06 93 TRP A O 1
ATOM 779 N N . GLU A 1 94 ? -20.638 -11.071 20.378 1.00 67.19 94 GLU A N 1
ATOM 780 C CA . GLU A 1 94 ? -19.955 -11.044 21.661 1.00 67.19 94 GLU A CA 1
ATOM 781 C C . GLU A 1 94 ? -18.571 -11.696 21.504 1.00 67.19 94 GLU A C 1
ATOM 783 O O . GLU A 1 94 ? -18.415 -12.911 21.424 1.00 67.19 94 GLU A O 1
ATOM 788 N N . ASN A 1 95 ? -17.567 -10.843 21.334 1.00 78.50 95 ASN A N 1
ATOM 789 C CA . ASN A 1 95 ? -16.157 -11.186 21.202 1.00 78.50 95 ASN A CA 1
ATOM 790 C C . ASN A 1 95 ? -15.387 -10.337 22.209 1.00 78.50 95 ASN A C 1
ATOM 792 O O . ASN A 1 95 ? -15.703 -9.156 22.360 1.00 78.50 95 ASN A O 1
ATOM 796 N N . ASP A 1 96 ? -14.359 -10.883 22.845 1.00 81.44 96 ASP A N 1
ATOM 797 C CA . ASP A 1 96 ? -13.491 -10.194 23.807 1.00 81.44 96 ASP A CA 1
ATOM 798 C C . ASP A 1 96 ? -12.970 -8.845 23.290 1.00 81.44 96 ASP A C 1
ATOM 800 O O . ASP A 1 96 ? -12.889 -7.881 24.047 1.00 81.44 96 ASP A O 1
ATOM 804 N N . LYS A 1 97 ? -12.715 -8.734 21.979 1.00 82.50 97 LYS A N 1
ATOM 805 C CA . LYS A 1 97 ? -12.208 -7.506 21.339 1.00 82.50 97 LYS A CA 1
ATOM 806 C C . LYS A 1 97 ? -13.285 -6.552 20.812 1.00 82.50 97 LYS A C 1
ATOM 808 O O . LYS A 1 97 ? -12.954 -5.470 20.341 1.00 82.50 97 LYS A O 1
ATOM 813 N N . SER A 1 98 ? -14.565 -6.923 20.839 1.00 85.25 98 SER A N 1
ATOM 814 C CA . SER A 1 98 ? -15.637 -6.083 20.277 1.00 85.25 98 SER A CA 1
ATOM 815 C C . SER A 1 98 ? -15.787 -4.752 21.032 1.00 85.25 98 SER A C 1
ATOM 817 O O . SER A 1 98 ? -15.740 -4.689 22.259 1.00 85.25 98 SER A O 1
ATOM 819 N N . VAL A 1 99 ? -15.978 -3.647 20.321 1.00 85.06 99 VAL A N 1
ATOM 820 C CA . VAL A 1 99 ? -16.151 -2.334 20.974 1.00 85.06 99 VAL A CA 1
ATOM 821 C C . VAL A 1 99 ? -17.583 -2.145 21.485 1.00 85.06 99 VAL A C 1
ATOM 823 O O . VAL A 1 99 ? -17.821 -1.405 22.441 1.00 85.06 99 VAL A O 1
ATOM 826 N N . PHE A 1 100 ? -18.539 -2.836 20.864 1.00 84.12 100 PHE A N 1
ATOM 827 C CA . PHE A 1 100 ? -19.958 -2.752 21.180 1.00 84.12 100 PHE A CA 1
ATOM 828 C C . PHE A 1 100 ? -20.473 -4.104 21.646 1.00 84.12 100 PHE A C 1
ATOM 830 O O . PHE A 1 100 ? -20.314 -5.096 20.942 1.00 84.12 100 PHE A O 1
ATOM 837 N N . VAL A 1 101 ? -21.130 -4.122 22.801 1.00 83.94 101 VAL A N 1
ATOM 838 C CA . VAL A 1 101 ? -21.744 -5.326 23.365 1.00 83.94 101 VAL A CA 1
ATOM 839 C C . VAL A 1 101 ? -23.220 -5.062 23.600 1.00 83.94 101 VAL A C 1
ATOM 841 O O . VAL A 1 101 ? -23.601 -4.018 24.135 1.00 83.94 101 VAL A O 1
ATOM 844 N N . LYS A 1 102 ? -24.063 -6.009 23.198 1.00 82.12 102 LYS A N 1
ATOM 845 C CA . LYS A 1 102 ? -25.493 -5.974 23.485 1.00 82.12 102 LYS A CA 1
ATOM 846 C C . LYS A 1 102 ? -25.757 -6.769 24.759 1.00 82.12 102 LYS A C 1
ATOM 848 O O . LYS A 1 102 ? -25.540 -7.973 24.777 1.00 82.12 102 LYS A O 1
ATOM 853 N N . ARG A 1 103 ? -26.246 -6.113 25.813 1.00 80.12 103 ARG A N 1
ATOM 854 C CA . ARG A 1 103 ? -26.738 -6.790 27.023 1.00 80.12 103 ARG A CA 1
ATOM 855 C C . ARG A 1 103 ? -28.234 -6.514 27.150 1.00 80.12 103 ARG A C 1
ATOM 857 O O . ARG A 1 103 ? -28.648 -5.374 27.357 1.00 80.12 103 ARG A O 1
ATOM 864 N N . GLY A 1 104 ? -29.050 -7.552 26.970 1.00 79.06 104 GLY A N 1
ATOM 865 C CA . GLY A 1 104 ? -30.507 -7.412 26.883 1.00 79.06 104 GLY A CA 1
ATOM 866 C C . GLY A 1 104 ? -30.931 -6.608 25.648 1.00 79.06 104 GLY A C 1
ATOM 867 O O . GLY A 1 104 ? -30.514 -6.916 24.533 1.00 79.06 104 GLY A O 1
ATOM 868 N N . ASP A 1 105 ? -31.741 -5.565 25.847 1.00 76.75 105 ASP A N 1
ATOM 869 C CA . ASP A 1 105 ? -32.217 -4.679 24.768 1.00 76.75 105 ASP A CA 1
ATOM 870 C C . ASP A 1 105 ? -31.355 -3.413 24.588 1.00 76.75 105 ASP A C 1
ATOM 872 O O . ASP A 1 105 ? -31.666 -2.501 23.816 1.00 76.75 105 ASP A O 1
ATOM 876 N N . HIS A 1 106 ? -30.231 -3.336 25.308 1.00 77.62 106 HIS A N 1
ATOM 877 C CA . HIS A 1 106 ? -29.365 -2.170 25.297 1.00 77.62 106 HIS A CA 1
ATOM 878 C C . HIS A 1 106 ? -27.960 -2.459 24.774 1.00 77.62 106 HIS A C 1
ATOM 880 O O . HIS A 1 106 ? -27.346 -3.487 25.058 1.00 77.62 106 HIS A O 1
ATOM 886 N N . TRP A 1 107 ? -27.453 -1.501 23.997 1.00 80.75 107 TRP A N 1
ATOM 887 C CA . TRP A 1 107 ? -26.089 -1.490 23.493 1.00 80.75 107 TRP A CA 1
ATOM 888 C C . TRP A 1 107 ? -25.182 -0.711 24.444 1.00 80.75 107 TRP A C 1
ATOM 890 O O . TRP A 1 107 ? -25.477 0.427 24.825 1.00 80.75 107 TRP A O 1
ATOM 900 N N . TYR A 1 108 ? -24.054 -1.324 24.776 1.00 81.50 108 TYR A N 1
ATOM 901 C CA . TYR A 1 108 ? -23.015 -0.781 25.635 1.00 81.50 108 TYR A CA 1
ATOM 902 C C . TYR A 1 108 ? -21.738 -0.592 24.821 1.00 81.50 108 TYR A C 1
ATOM 904 O O . TYR A 1 108 ? -21.361 -1.437 24.008 1.00 81.50 108 TYR A O 1
ATOM 912 N N . PHE A 1 109 ? -21.084 0.542 25.030 1.00 84.62 109 PHE A N 1
ATOM 913 C CA . PHE A 1 109 ? -19.770 0.851 24.487 1.00 84.62 109 PHE A CA 1
ATOM 914 C C . PHE A 1 109 ? -18.709 0.513 25.529 1.00 84.62 109 PHE A C 1
ATOM 916 O O . PHE A 1 109 ? -18.767 1.035 26.645 1.00 84.62 109 PHE A O 1
ATOM 923 N N . ARG A 1 110 ? -17.740 -0.330 25.167 1.00 87.06 110 ARG A N 1
ATOM 924 C CA . ARG A 1 110 ? -16.625 -0.674 26.051 1.00 87.06 110 ARG A CA 1
ATOM 925 C C . ARG A 1 110 ? -15.439 0.256 25.802 1.00 87.06 110 ARG A C 1
ATOM 927 O O . ARG A 1 110 ? -14.861 0.276 24.713 1.00 87.06 110 ARG A O 1
ATOM 934 N N . GLN A 1 111 ? -15.102 1.061 26.807 1.00 86.00 111 GLN A N 1
ATOM 935 C CA . GLN A 1 111 ? -14.138 2.152 26.671 1.00 86.00 111 GLN A CA 1
ATOM 936 C C . GLN A 1 111 ? -12.710 1.643 26.433 1.00 86.00 111 GLN A C 1
ATOM 938 O O . GLN A 1 111 ? -12.007 2.191 25.583 1.00 86.00 111 GLN A O 1
ATOM 943 N N . GLU A 1 112 ? -12.282 0.602 27.150 1.00 87.81 112 GLU A N 1
ATOM 944 C CA . GLU A 1 112 ? -10.937 0.021 27.023 1.00 87.81 112 GLU A CA 1
ATOM 945 C C . GLU A 1 112 ? -10.693 -0.523 25.616 1.00 87.81 112 GLU A C 1
ATOM 947 O O . GLU A 1 112 ? -9.740 -0.115 24.956 1.00 87.81 112 GLU A O 1
ATOM 952 N N . GLN A 1 113 ? -11.617 -1.330 25.094 1.00 88.88 113 GLN A N 1
ATOM 953 C CA . GLN A 1 113 ? -11.537 -1.898 23.746 1.00 88.88 113 GLN A CA 1
ATOM 954 C C . GLN A 1 113 ? -11.560 -0.795 22.679 1.00 88.88 113 GLN A C 1
ATOM 956 O O . GLN A 1 113 ? -10.879 -0.896 21.659 1.00 88.88 113 GLN A O 1
ATOM 961 N N . GLY A 1 114 ? -12.291 0.301 22.914 1.00 85.75 114 GLY A N 1
ATOM 962 C CA . GLY A 1 114 ? -12.237 1.489 22.060 1.00 85.75 114 GLY A CA 1
ATOM 963 C C . GLY A 1 114 ? -10.854 2.158 22.041 1.00 85.75 114 GLY A C 1
ATOM 964 O O . GLY A 1 114 ? -10.385 2.577 20.980 1.00 85.75 114 GLY A O 1
ATOM 965 N N . ARG A 1 115 ? -10.168 2.240 23.189 1.00 89.06 115 ARG A N 1
ATOM 966 C CA . ARG A 1 115 ? -8.794 2.771 23.280 1.00 89.06 115 ARG A CA 1
ATOM 967 C C . ARG A 1 115 ? -7.787 1.834 22.618 1.00 89.06 115 ARG A C 1
ATOM 969 O O . ARG A 1 115 ? -6.954 2.307 21.846 1.00 89.06 115 ARG A O 1
ATOM 976 N N . GLU A 1 116 ? -7.899 0.531 22.859 1.00 91.12 116 GLU A N 1
ATOM 977 C CA . GLU A 1 116 ? -7.079 -0.490 22.201 1.00 91.12 116 GLU A CA 1
ATOM 978 C C . GLU A 1 116 ? -7.225 -0.437 20.682 1.00 91.12 116 GLU A C 1
ATOM 980 O O . GLU A 1 116 ? -6.223 -0.463 19.971 1.00 91.12 116 GLU A O 1
ATOM 985 N N . TYR A 1 117 ? -8.451 -0.279 20.174 1.00 90.06 117 TYR A N 1
ATOM 986 C CA . TYR A 1 117 ? -8.694 -0.111 18.745 1.00 90.06 117 TYR A CA 1
ATOM 987 C C . TYR A 1 117 ? -7.939 1.093 18.173 1.00 90.06 117 TYR A C 1
ATOM 989 O O . TYR A 1 117 ? -7.306 0.980 17.126 1.00 90.06 117 TYR A O 1
ATOM 997 N N . ILE A 1 118 ? -7.981 2.249 18.844 1.00 88.81 118 ILE A N 1
ATOM 998 C CA . ILE A 1 118 ? -7.281 3.458 18.383 1.00 88.81 118 ILE A CA 1
ATOM 999 C C . ILE A 1 118 ? -5.766 3.226 18.333 1.00 88.81 118 ILE A C 1
ATOM 1001 O O . ILE A 1 118 ? -5.122 3.648 17.369 1.00 88.81 118 ILE A O 1
ATOM 1005 N N . LEU A 1 119 ? -5.204 2.554 19.341 1.00 90.56 119 LEU A N 1
ATOM 1006 C CA . LEU A 1 119 ? -3.780 2.219 19.390 1.00 90.56 119 LEU A CA 1
ATOM 1007 C C . LEU A 1 119 ? -3.400 1.235 18.280 1.00 90.56 119 LEU A C 1
ATOM 1009 O O . LEU A 1 119 ? -2.492 1.525 17.503 1.00 90.56 119 LEU A O 1
ATOM 1013 N N . ALA A 1 120 ? -4.142 0.135 18.140 1.00 88.88 120 ALA A N 1
ATOM 1014 C CA . ALA A 1 120 ? -3.908 -0.880 17.116 1.00 88.88 120 ALA A CA 1
ATOM 1015 C C . ALA A 1 120 ? -4.066 -0.313 15.696 1.00 88.88 120 ALA A C 1
ATOM 1017 O O . ALA A 1 120 ? -3.292 -0.635 14.793 1.00 88.88 120 ALA A O 1
ATOM 1018 N N . LEU A 1 121 ? -5.044 0.574 15.489 1.00 88.50 121 LEU A N 1
ATOM 1019 C CA . LEU A 1 121 ? -5.224 1.282 14.226 1.00 88.50 121 LEU A CA 1
ATOM 1020 C C . LEU A 1 121 ? -4.021 2.184 13.937 1.00 88.50 121 LEU A C 1
ATOM 1022 O O . LEU A 1 121 ? -3.502 2.156 12.826 1.00 88.50 121 LEU A O 1
ATOM 1026 N N . SER A 1 122 ? -3.558 2.957 14.924 1.00 86.88 122 SER A N 1
ATOM 1027 C CA . SER A 1 122 ? -2.397 3.837 14.769 1.00 86.88 122 SER A CA 1
ATOM 1028 C C . SER A 1 122 ? -1.120 3.052 14.466 1.00 86.88 122 SER A C 1
ATOM 1030 O O . SER A 1 122 ? -0.365 3.430 13.574 1.00 86.88 122 SER A O 1
ATOM 1032 N N . GLU A 1 123 ? -0.893 1.941 15.161 1.00 87.94 123 GLU A N 1
ATOM 1033 C CA . GLU A 1 123 ? 0.262 1.073 14.945 1.00 87.94 123 GLU A CA 1
ATOM 1034 C C . GLU A 1 123 ? 0.256 0.479 13.530 1.00 87.94 123 GLU A C 1
ATOM 1036 O O . GLU A 1 123 ? 1.232 0.598 12.788 1.00 87.94 123 GLU A O 1
ATOM 1041 N N . ASN A 1 124 ? -0.868 -0.099 13.105 1.00 84.50 124 ASN A N 1
ATOM 1042 C CA . ASN A 1 124 ? -0.967 -0.710 11.782 1.00 84.50 124 ASN A CA 1
ATOM 1043 C C . ASN A 1 124 ? -0.916 0.330 10.649 1.00 84.50 124 ASN A C 1
ATOM 1045 O O . ASN A 1 124 ? -0.354 0.058 9.590 1.00 84.50 124 ASN A O 1
ATOM 1049 N N . PHE A 1 125 ? -1.460 1.533 10.848 1.00 83.94 125 PHE A N 1
ATOM 1050 C CA . PHE A 1 125 ? -1.507 2.549 9.793 1.00 83.94 125 PHE A CA 1
ATOM 1051 C C . PHE A 1 125 ? -0.224 3.365 9.686 1.00 83.94 125 PHE A C 1
ATOM 1053 O O . PHE A 1 125 ? 0.263 3.556 8.572 1.00 83.94 125 PHE A O 1
ATOM 1060 N N . PHE A 1 126 ? 0.301 3.858 10.808 1.00 79.06 126 PHE A N 1
ATOM 1061 C CA . PHE A 1 126 ? 1.438 4.777 10.814 1.00 79.06 126 PHE A CA 1
ATOM 1062 C C . PHE A 1 126 ? 2.773 4.053 10.971 1.00 79.06 126 PHE A C 1
ATOM 1064 O O . PHE A 1 126 ? 3.700 4.376 10.237 1.00 79.06 126 PHE A O 1
ATOM 1071 N N . ASN A 1 127 ? 2.874 3.048 11.851 1.00 81.81 127 ASN A N 1
ATOM 1072 C CA . ASN A 1 127 ? 4.153 2.355 12.057 1.00 81.81 127 ASN A CA 1
ATOM 1073 C C . ASN A 1 127 ? 4.432 1.358 10.927 1.00 81.81 127 ASN A C 1
ATOM 1075 O O . ASN A 1 127 ? 5.556 1.278 10.442 1.00 81.81 127 ASN A O 1
ATOM 1079 N N . LYS A 1 128 ? 3.409 0.616 10.483 1.00 83.56 128 LYS A N 1
ATOM 1080 C CA . LYS A 1 128 ? 3.548 -0.384 9.406 1.00 83.56 128 LYS A CA 1
ATOM 1081 C C . LYS A 1 128 ? 3.234 0.158 8.006 1.00 83.56 128 LYS A C 1
ATOM 1083 O O . LYS A 1 128 ? 3.447 -0.539 7.020 1.00 83.56 128 LYS A O 1
ATOM 1088 N N . GLY A 1 129 ? 2.728 1.390 7.900 1.00 80.62 129 GLY A N 1
ATOM 1089 C CA . GLY A 1 129 ? 2.459 2.051 6.617 1.00 80.62 129 GLY A CA 1
ATOM 1090 C C . GLY A 1 129 ? 1.274 1.486 5.820 1.00 80.62 129 GLY A C 1
ATOM 1091 O O . GLY A 1 129 ? 1.061 1.883 4.673 1.00 80.62 129 GLY A O 1
ATOM 1092 N N . TYR A 1 130 ? 0.462 0.594 6.398 1.00 84.38 130 TYR A N 1
ATOM 1093 C CA . TYR A 1 130 ? -0.643 -0.064 5.684 1.00 84.38 130 TYR A CA 1
ATOM 1094 C C . TYR A 1 130 ? -1.746 0.902 5.236 1.00 84.38 130 TYR A C 1
ATOM 1096 O O . TYR A 1 130 ? -2.476 0.619 4.290 1.00 84.38 130 TYR A O 1
ATOM 1104 N N . GLY A 1 131 ? -1.833 2.088 5.847 1.00 77.62 131 GLY A N 1
ATOM 1105 C CA . GLY A 1 131 ? -2.791 3.122 5.452 1.00 77.62 131 GLY A CA 1
ATOM 1106 C C . GLY A 1 131 ? -2.531 3.758 4.077 1.00 77.62 131 GLY A C 1
ATOM 1107 O O . GLY A 1 131 ? -3.406 4.466 3.569 1.00 77.62 131 GLY A O 1
ATOM 1108 N N . VAL A 1 132 ? -1.349 3.554 3.481 1.00 81.19 132 VAL A N 1
ATOM 1109 C CA . VAL A 1 132 ? -0.995 4.073 2.144 1.00 81.19 132 VAL A CA 1
ATOM 1110 C C . VAL A 1 132 ? -1.465 3.130 1.039 1.00 81.19 132 VAL A C 1
ATOM 1112 O O . VAL A 1 132 ? -1.990 3.591 0.032 1.00 81.19 132 VAL A O 1
ATOM 1115 N N . PHE A 1 133 ? -1.317 1.823 1.254 1.00 80.50 133 PHE A N 1
ATOM 1116 C CA . PHE A 1 133 ? -1.621 0.789 0.260 1.00 80.50 133 PHE A CA 1
ATOM 1117 C C . PHE A 1 133 ? -3.066 0.280 0.337 1.00 80.50 133 PHE A C 1
ATOM 1119 O O . PHE A 1 133 ? -3.490 -0.532 -0.470 1.00 80.50 133 PHE A O 1
ATOM 1126 N N . MET A 1 134 ? -3.856 0.745 1.302 1.00 80.31 134 MET A N 1
ATOM 1127 C CA . MET A 1 134 ? -5.239 0.306 1.438 1.00 80.31 134 MET A CA 1
ATOM 1128 C C . MET A 1 134 ? -6.167 0.939 0.384 1.00 80.31 134 MET A C 1
ATOM 1130 O O . MET A 1 134 ? -6.055 2.142 0.125 1.00 80.31 134 MET A O 1
ATOM 1134 N N . PRO A 1 135 ? -7.165 0.195 -0.138 1.00 79.06 135 PRO A N 1
ATOM 1135 C CA . PRO A 1 135 ? -8.228 0.772 -0.951 1.00 79.06 135 PRO A CA 1
ATOM 1136 C C . PRO A 1 135 ? -8.937 1.931 -0.234 1.00 79.06 135 PRO A C 1
ATOM 1138 O O . PRO A 1 135 ? -9.302 1.824 0.941 1.00 79.06 135 PRO A O 1
ATOM 1141 N N . GLY A 1 136 ? -9.180 3.026 -0.960 1.00 79.19 136 GLY A N 1
ATOM 1142 C CA . GLY A 1 136 ? -9.812 4.246 -0.437 1.00 79.19 136 GLY A CA 1
ATOM 1143 C C . GLY A 1 136 ? -11.091 4.017 0.388 1.00 79.19 136 GLY A C 1
ATOM 1144 O O . GLY A 1 136 ? -11.163 4.539 1.500 1.00 79.19 136 GLY A O 1
ATOM 1145 N N . PRO A 1 137 ? -12.056 3.191 -0.067 1.00 81.69 137 PRO A N 1
ATOM 1146 C CA . PRO A 1 137 ? -13.295 2.947 0.678 1.00 81.69 137 PRO A CA 1
ATOM 1147 C C . PRO A 1 137 ? -13.075 2.267 2.037 1.00 81.69 137 PRO A C 1
ATOM 1149 O O . PRO A 1 137 ? -13.699 2.627 3.034 1.00 81.69 137 PRO A O 1
ATOM 1152 N N . ALA A 1 138 ? -12.163 1.291 2.102 1.00 78.62 138 ALA A N 1
ATOM 1153 C CA . ALA A 1 138 ? -11.852 0.584 3.344 1.00 78.62 138 ALA A CA 1
ATOM 1154 C C . ALA A 1 138 ? -11.162 1.520 4.346 1.00 78.62 138 ALA A C 1
ATOM 1156 O O . ALA A 1 138 ? -11.528 1.566 5.522 1.00 78.62 138 ALA A O 1
ATOM 1157 N N . LYS A 1 139 ? -10.222 2.331 3.849 1.00 82.62 139 LYS A N 1
ATOM 1158 C CA . LYS A 1 139 ? -9.548 3.375 4.619 1.00 82.62 139 LYS A CA 1
ATOM 1159 C C . LYS A 1 139 ? -10.550 4.369 5.207 1.00 82.62 139 LYS A C 1
ATOM 1161 O O . LYS A 1 139 ? -10.494 4.656 6.400 1.00 82.62 139 LYS A O 1
ATOM 1166 N N . GLU A 1 140 ? -11.477 4.870 4.394 1.00 84.69 140 GLU A N 1
ATOM 1167 C CA . GLU A 1 140 ? -12.475 5.849 4.826 1.00 84.69 140 GLU A CA 1
ATOM 1168 C C . GLU A 1 140 ? -13.377 5.293 5.938 1.00 84.69 140 GLU A C 1
ATOM 1170 O O . GLU A 1 140 ? -13.547 5.933 6.976 1.00 84.69 140 GLU A O 1
ATOM 1175 N N . ASN A 1 141 ? -13.867 4.060 5.782 1.00 83.88 141 ASN A N 1
ATOM 1176 C CA . ASN A 1 141 ? -14.693 3.391 6.791 1.00 83.88 141 ASN A CA 1
ATOM 1177 C C . ASN A 1 141 ? -13.978 3.244 8.144 1.00 83.88 141 ASN A C 1
ATOM 1179 O O . ASN A 1 141 ? -14.584 3.470 9.196 1.00 83.88 141 ASN A O 1
ATOM 1183 N N . LEU A 1 142 ? -12.684 2.909 8.135 1.00 85.69 142 LEU A N 1
ATOM 1184 C CA . LEU A 1 142 ? -11.880 2.796 9.355 1.00 85.69 142 LEU A CA 1
ATOM 1185 C C . LEU A 1 142 ? -11.696 4.158 10.039 1.00 85.69 142 LEU A C 1
ATOM 1187 O O . LEU A 1 142 ? -11.822 4.255 11.260 1.00 85.69 142 LEU A O 1
ATOM 1191 N N . TYR A 1 143 ? -11.465 5.230 9.276 1.00 83.62 143 TYR A N 1
ATOM 1192 C CA . TYR A 1 143 ? -11.359 6.579 9.841 1.00 83.62 143 TYR A CA 1
ATOM 1193 C C . TYR A 1 143 ? -12.690 7.115 10.371 1.00 83.62 143 TYR A C 1
ATOM 1195 O O . TYR A 1 143 ? -12.706 7.723 11.444 1.00 83.62 143 TYR A O 1
ATOM 1203 N N . HIS A 1 144 ? -13.805 6.860 9.682 1.00 85.69 144 HIS A N 1
ATOM 1204 C CA . HIS A 1 144 ? -15.141 7.204 10.181 1.00 85.69 144 HIS A CA 1
ATOM 1205 C C . HIS A 1 144 ? -15.417 6.523 11.519 1.00 85.69 144 HIS A C 1
ATOM 1207 O O . HIS A 1 144 ? -15.884 7.158 12.468 1.00 85.69 144 HIS A O 1
ATOM 1213 N N . PHE A 1 145 ? -15.063 5.244 11.633 1.00 84.69 145 PHE A N 1
ATOM 1214 C CA . PHE A 1 145 ? -15.222 4.500 12.875 1.00 84.69 145 PHE A CA 1
ATOM 1215 C C . PHE A 1 145 ? -14.306 4.994 13.993 1.00 84.69 145 PHE A C 1
ATOM 1217 O O . PHE A 1 145 ? -14.763 5.186 15.119 1.00 84.69 145 PHE A O 1
ATOM 1224 N N . ARG A 1 146 ? -13.041 5.295 13.682 1.00 86.81 146 ARG A N 1
ATOM 1225 C CA . ARG A 1 146 ? -12.119 5.964 14.608 1.00 86.81 146 ARG A CA 1
ATOM 1226 C C . ARG A 1 146 ? -12.730 7.260 15.143 1.00 86.81 146 ARG A C 1
ATOM 1228 O O . ARG A 1 146 ? -12.736 7.475 16.352 1.00 86.81 146 ARG A O 1
ATOM 1235 N N . GLY A 1 147 ? -13.278 8.101 14.265 1.00 84.19 147 GLY A N 1
ATOM 1236 C CA . GLY A 1 147 ? -13.946 9.345 14.648 1.00 84.19 147 GLY A CA 1
ATOM 1237 C C . GLY A 1 147 ? -15.151 9.116 15.564 1.00 84.19 147 GLY A C 1
ATOM 1238 O O . GLY A 1 147 ? -15.332 9.847 16.537 1.00 84.19 147 GLY A O 1
ATOM 1239 N N . MET A 1 148 ? -15.942 8.074 15.300 1.00 84.94 148 MET A N 1
ATOM 1240 C CA . MET A 1 148 ? -17.055 7.669 16.162 1.00 84.94 148 MET A CA 1
ATOM 1241 C C . MET A 1 148 ? -16.574 7.269 17.563 1.00 84.94 148 MET A C 1
ATOM 1243 O O . MET A 1 148 ? -17.121 7.758 18.548 1.00 84.94 148 MET A O 1
ATOM 1247 N N . ILE A 1 149 ? -15.531 6.441 17.664 1.00 86.44 149 ILE A N 1
ATOM 1248 C CA . ILE A 1 149 ? -14.974 6.004 18.953 1.00 86.44 149 ILE A CA 1
ATOM 1249 C C . ILE A 1 149 ? -14.402 7.185 19.740 1.00 86.44 149 ILE A C 1
ATOM 1251 O O . ILE A 1 149 ? -14.655 7.283 20.937 1.00 86.44 149 ILE A O 1
ATOM 1255 N N . TYR A 1 150 ? -13.684 8.111 19.096 1.00 86.31 150 TYR A N 1
ATOM 1256 C CA . TYR A 1 150 ? -13.176 9.305 19.785 1.00 86.31 150 TYR A CA 1
ATOM 1257 C C . TYR A 1 150 ? -14.293 10.143 20.400 1.00 86.31 150 TYR A C 1
ATOM 1259 O O . TYR A 1 150 ? -14.158 10.569 21.544 1.00 86.31 150 TYR A O 1
ATOM 1267 N N . LYS A 1 151 ? -15.395 10.352 19.669 1.00 84.75 151 LYS A N 1
ATOM 1268 C CA . LYS A 1 151 ? -16.560 11.072 20.198 1.00 84.75 151 LYS A CA 1
ATOM 1269 C C . LYS A 1 151 ? -17.146 10.351 21.411 1.00 84.75 151 LYS A C 1
ATOM 1271 O O . LYS A 1 151 ? -17.342 10.976 22.442 1.00 84.75 151 LYS A O 1
ATOM 1276 N N . LEU A 1 152 ? -17.320 9.030 21.327 1.00 83.94 152 LEU A N 1
ATOM 1277 C CA . LEU A 1 152 ? -17.832 8.226 22.442 1.00 83.94 152 LEU A CA 1
ATOM 1278 C C . LEU A 1 152 ? -16.916 8.266 23.677 1.00 83.94 152 LEU A C 1
ATOM 1280 O O . LEU A 1 152 ? -17.410 8.383 24.796 1.00 83.94 152 LEU A O 1
ATOM 1284 N N . LEU A 1 153 ? -15.594 8.218 23.488 1.00 84.88 153 LEU A N 1
ATOM 1285 C CA . LEU A 1 153 ? -14.611 8.349 24.573 1.00 84.88 153 LEU A CA 1
ATOM 1286 C C . LEU A 1 153 ? -14.573 9.761 25.177 1.00 84.88 153 LEU A C 1
ATOM 1288 O O . LEU A 1 153 ? -14.261 9.931 26.355 1.00 84.88 153 LEU A O 1
ATOM 1292 N N . GLN A 1 154 ? -14.848 10.792 24.379 1.00 84.44 154 GLN A N 1
ATOM 1293 C CA . GLN A 1 154 ? -14.926 12.168 24.865 1.00 84.44 154 GLN A CA 1
ATOM 1294 C C . GLN A 1 154 ? -16.209 12.391 25.674 1.00 84.44 154 GLN A C 1
ATOM 1296 O O . GLN A 1 154 ? -16.156 12.957 26.768 1.00 84.44 154 GLN A O 1
ATOM 1301 N N . ASP A 1 155 ? -17.336 11.884 25.176 1.00 80.06 155 ASP A N 1
ATOM 1302 C CA . ASP A 1 155 ? -18.631 11.941 25.851 1.00 80.06 155 ASP A CA 1
ATOM 1303 C C . ASP A 1 155 ? -18.612 11.149 27.167 1.00 80.06 155 ASP A C 1
ATOM 1305 O O . ASP A 1 155 ? -19.186 11.595 28.162 1.00 80.06 155 ASP A O 1
ATOM 1309 N N . SER A 1 156 ? -17.926 10.000 27.221 1.00 77.75 156 SER A N 1
ATOM 1310 C CA . SER A 1 156 ? -17.786 9.227 28.462 1.00 77.75 156 SER A CA 1
ATOM 1311 C C . SER A 1 156 ? -17.007 9.994 29.531 1.00 77.75 156 SER A C 1
ATOM 1313 O O . SER A 1 156 ? -17.459 10.085 30.674 1.00 77.75 156 SER A O 1
ATOM 1315 N N . LYS A 1 157 ? -15.893 10.627 29.141 1.00 75.94 157 LYS A N 1
ATOM 1316 C CA . LYS A 1 157 ? -15.062 11.451 30.027 1.00 75.94 157 LYS A CA 1
ATOM 1317 C C . LYS A 1 157 ? -15.820 12.674 30.546 1.00 75.94 157 LYS A C 1
ATOM 1319 O O . LYS A 1 157 ? -15.704 13.008 31.720 1.00 75.94 157 LYS A O 1
ATOM 1324 N N . SER A 1 158 ? -16.612 13.324 29.692 1.00 70.56 158 SER A N 1
ATOM 1325 C CA . SER A 1 158 ? -17.409 14.496 30.079 1.00 70.56 158 SER A CA 1
ATOM 1326 C C . SER A 1 158 ? -18.529 14.163 31.067 1.00 70.56 158 SER A C 1
ATOM 1328 O O . SER A 1 158 ? -18.933 15.033 31.832 1.00 70.56 158 SER A O 1
ATOM 1330 N N . ASN A 1 159 ? -19.041 12.930 31.053 1.00 63.66 159 ASN A N 1
ATOM 1331 C CA . ASN A 1 159 ? -20.115 12.489 31.944 1.00 63.66 159 ASN A CA 1
ATOM 1332 C C . ASN A 1 159 ? -19.604 11.917 33.282 1.00 63.66 159 ASN A C 1
ATOM 1334 O O . ASN A 1 159 ? -20.413 11.423 34.063 1.00 63.66 159 ASN A O 1
ATOM 1338 N N . GLY A 1 160 ? -18.289 11.952 33.547 1.00 60.34 160 GLY A N 1
ATOM 1339 C CA . GLY A 1 160 ? -17.698 11.447 34.795 1.00 60.34 160 GLY A CA 1
ATOM 1340 C C . GLY A 1 160 ? -17.915 9.948 35.029 1.00 60.34 160 GLY A C 1
ATOM 1341 O O . GLY A 1 160 ? -17.856 9.489 36.166 1.00 60.34 160 GLY A O 1
ATOM 1342 N N . ASN A 1 161 ? -18.214 9.188 33.972 1.00 61.25 161 ASN A N 1
ATOM 1343 C CA . ASN A 1 161 ? -18.540 7.774 34.080 1.00 61.25 161 ASN A CA 1
ATOM 1344 C C . ASN A 1 161 ? -17.247 6.956 33.954 1.00 61.25 161 ASN A C 1
ATOM 1346 O O . ASN A 1 161 ? -16.804 6.644 32.848 1.00 61.25 161 ASN A O 1
ATOM 1350 N N . ASP A 1 162 ? -16.647 6.643 35.103 1.00 59.78 162 ASP A N 1
ATOM 1351 C CA . ASP A 1 162 ? -15.409 5.854 35.226 1.00 59.78 162 ASP A CA 1
ATOM 1352 C C . ASP A 1 162 ? -15.645 4.342 35.039 1.00 59.78 162 ASP A C 1
ATOM 1354 O O . ASP A 1 162 ? -14.730 3.527 35.110 1.00 59.78 162 ASP A O 1
ATOM 1358 N N . ASN A 1 163 ? -16.894 3.948 34.775 1.00 63.56 163 ASN A N 1
ATOM 1359 C CA . ASN A 1 163 ? -17.229 2.578 34.419 1.00 63.56 163 ASN A CA 1
ATOM 1360 C C . ASN A 1 163 ? -16.714 2.251 33.009 1.00 63.56 163 ASN A C 1
ATOM 1362 O O . ASN A 1 163 ? -16.954 2.994 32.051 1.00 63.56 163 ASN A O 1
ATOM 1366 N N . ASN A 1 164 ? -16.084 1.081 32.864 1.00 71.38 164 ASN A N 1
ATOM 1367 C CA . ASN A 1 164 ? -15.558 0.587 31.586 1.00 71.38 164 ASN A CA 1
ATOM 1368 C C . ASN A 1 164 ? -16.626 0.419 30.493 1.00 71.38 164 ASN A C 1
ATOM 1370 O O . ASN A 1 164 ? -16.285 0.359 29.311 1.00 71.38 164 ASN A O 1
ATOM 1374 N N . GLU A 1 165 ? -17.909 0.401 30.859 1.00 76.50 165 GLU A N 1
ATOM 1375 C CA . GLU A 1 165 ? -19.035 0.274 29.939 1.00 76.50 165 GLU A CA 1
ATOM 1376 C C . GLU A 1 165 ? -19.953 1.504 30.009 1.00 76.50 165 GLU A C 1
ATOM 1378 O O . GLU A 1 165 ? -20.425 1.902 31.076 1.00 76.50 165 GLU A O 1
ATOM 1383 N N . VAL A 1 166 ? -20.239 2.102 28.851 1.00 76.94 166 VAL A N 1
ATOM 1384 C CA . VAL A 1 166 ? -21.123 3.267 28.719 1.00 76.94 166 VAL A CA 1
ATOM 1385 C C . VAL A 1 166 ? -22.362 2.881 27.930 1.00 76.94 166 VAL A C 1
ATOM 1387 O O . VAL A 1 166 ? -22.270 2.408 26.797 1.00 76.94 166 VAL A O 1
ATOM 1390 N N . LEU A 1 167 ? -23.536 3.121 28.512 1.00 75.50 167 LEU A N 1
ATOM 1391 C CA . LEU A 1 167 ? -24.810 2.927 27.828 1.00 75.50 167 LEU A CA 1
ATOM 1392 C C . LEU A 1 167 ? -24.939 3.904 26.650 1.00 75.50 167 LEU A C 1
ATOM 1394 O O . LEU A 1 167 ? -24.870 5.125 26.819 1.00 75.50 167 LEU A O 1
ATOM 1398 N N . LEU A 1 168 ? -25.204 3.378 25.457 1.00 72.06 168 LEU A N 1
ATOM 1399 C CA . LEU A 1 168 ? -25.445 4.198 24.275 1.00 72.06 168 LEU A CA 1
ATOM 1400 C C . LEU A 1 168 ? -26.879 4.737 24.293 1.00 72.06 168 LEU A C 1
ATOM 1402 O O . LEU A 1 168 ? -27.815 4.069 23.857 1.00 72.06 168 LEU A O 1
ATOM 1406 N N . LYS A 1 169 ? -27.047 5.982 24.762 1.00 59.47 169 LYS A N 1
ATOM 1407 C CA . LYS A 1 169 ? -28.350 6.680 24.787 1.00 59.47 169 LYS A CA 1
ATOM 1408 C C . LYS A 1 169 ? -28.960 6.868 23.393 1.00 59.47 169 LYS A C 1
ATOM 1410 O O . LYS A 1 169 ? -30.176 6.931 23.260 1.00 59.47 169 LYS A O 1
ATOM 1415 N N . ASN A 1 170 ? -28.130 6.935 22.350 1.00 59.75 170 ASN A N 1
ATOM 1416 C CA . ASN A 1 170 ? -28.573 7.099 20.968 1.00 59.75 170 ASN A CA 1
ATOM 1417 C C . ASN A 1 170 ? -28.396 5.788 20.184 1.00 59.75 170 ASN A C 1
ATOM 1419 O O . ASN A 1 170 ? -27.504 5.645 19.345 1.00 59.75 170 ASN A O 1
ATOM 1423 N N . GLN A 1 171 ? -29.250 4.803 20.483 1.00 55.53 171 GLN A N 1
ATOM 1424 C CA . GLN A 1 171 ? -29.220 3.478 19.851 1.00 55.53 171 GLN A CA 1
ATOM 1425 C C . GLN A 1 171 ? -29.463 3.514 18.334 1.00 55.53 171 GLN A C 1
ATOM 1427 O O . GLN A 1 171 ? -29.136 2.552 17.649 1.00 55.53 171 GLN A O 1
ATOM 1432 N N . SER A 1 172 ? -29.983 4.614 17.780 1.00 46.94 172 SER A N 1
ATOM 1433 C CA . SER A 1 172 ? -30.256 4.767 16.343 1.00 46.94 172 SER A CA 1
ATOM 1434 C C . SER A 1 172 ? -29.011 4.585 15.452 1.00 46.94 172 SER A C 1
ATOM 1436 O O . SER A 1 172 ? -29.122 4.126 14.314 1.00 46.94 172 SER A O 1
ATOM 1438 N N . MET A 1 173 ? -27.815 4.871 15.978 1.00 49.31 173 MET A N 1
ATOM 1439 C CA . MET A 1 173 ? -26.531 4.687 15.284 1.00 49.31 173 MET A CA 1
ATOM 1440 C C . MET A 1 173 ? -26.102 3.213 15.211 1.00 49.31 173 MET A C 1
ATOM 1442 O O . MET A 1 173 ? -25.498 2.799 14.223 1.00 49.31 173 MET A O 1
ATOM 1446 N N . VAL A 1 174 ? -26.450 2.411 16.222 1.00 50.19 174 VAL A N 1
ATOM 1447 C CA . VAL A 1 174 ? -26.150 0.969 16.270 1.00 50.19 174 VAL A CA 1
ATOM 1448 C C . VAL A 1 174 ? -27.277 0.151 15.643 1.00 50.19 174 VAL A C 1
ATOM 1450 O O . VAL A 1 174 ? -27.016 -0.795 14.914 1.00 50.19 174 VAL A O 1
ATOM 1453 N N . GLN A 1 175 ? -28.530 0.583 15.782 1.00 45.00 175 GLN A N 1
ATOM 1454 C CA . GLN A 1 175 ? -29.673 -0.030 15.106 1.00 45.00 175 GLN A CA 1
ATOM 1455 C C . GLN A 1 175 ? -29.653 0.183 13.584 1.00 45.00 175 GLN A C 1
ATOM 1457 O O . GLN A 1 175 ? -30.198 -0.639 12.850 1.00 45.00 175 GLN A O 1
ATOM 1462 N N . LYS A 1 176 ? -28.995 1.236 13.067 1.00 45.88 176 LYS A N 1
ATOM 1463 C CA . LYS A 1 176 ? -28.660 1.315 11.632 1.00 45.88 176 LYS A CA 1
ATOM 1464 C C . LYS A 1 176 ? -27.739 0.171 11.210 1.00 45.88 176 LYS A C 1
ATOM 1466 O O . LYS A 1 176 ? -27.919 -0.341 10.111 1.00 45.88 176 LYS A O 1
ATOM 1471 N N . LYS A 1 177 ? -26.823 -0.263 12.086 1.00 44.41 177 LYS A N 1
ATOM 1472 C CA . LYS A 1 177 ? -26.058 -1.492 11.872 1.00 44.41 177 LYS A CA 1
ATOM 1473 C C . LYS A 1 177 ? -26.938 -2.723 12.027 1.00 44.41 177 LYS A C 1
ATOM 1475 O O . LYS A 1 177 ? -26.859 -3.529 11.132 1.00 44.41 177 LYS A O 1
ATOM 1480 N N . ASP A 1 178 ? -27.839 -2.850 13.005 1.00 41.78 178 ASP A N 1
ATOM 1481 C CA . ASP A 1 178 ? -28.748 -4.020 13.087 1.00 41.78 178 ASP A CA 1
ATOM 1482 C C . ASP A 1 178 ? -29.700 -4.142 11.876 1.00 41.78 178 ASP A C 1
ATOM 1484 O O . ASP A 1 178 ? -29.911 -5.239 11.366 1.00 41.78 178 ASP A O 1
ATOM 1488 N N . LYS A 1 179 ? -30.220 -3.034 11.327 1.00 39.44 179 LYS A N 1
ATOM 1489 C CA . LYS A 1 179 ? -31.011 -3.050 10.075 1.00 39.44 179 LYS A CA 1
ATOM 1490 C C . LYS A 1 179 ? -30.165 -3.299 8.818 1.00 39.44 179 LYS A C 1
ATOM 1492 O O . LYS A 1 179 ? -30.720 -3.713 7.806 1.00 39.44 179 LYS A O 1
ATOM 1497 N N . GLN A 1 180 ? -28.852 -3.063 8.873 1.00 40.06 180 GLN A N 1
ATOM 1498 C CA . GLN A 1 180 ? -27.883 -3.428 7.825 1.00 40.06 180 GLN A CA 1
ATOM 1499 C C . GLN A 1 180 ? -27.185 -4.783 8.091 1.00 40.06 180 GLN A C 1
ATOM 1501 O O . GLN A 1 180 ? -26.529 -5.313 7.198 1.00 40.06 180 GLN A O 1
ATOM 1506 N N . ALA A 1 181 ? -27.325 -5.337 9.301 1.00 37.03 181 ALA A N 1
ATOM 1507 C CA . ALA A 1 181 ? -26.724 -6.573 9.805 1.00 37.03 181 ALA A CA 1
ATOM 1508 C C . ALA A 1 181 ? -27.750 -7.696 9.990 1.00 37.03 181 ALA A C 1
ATOM 1510 O O . ALA A 1 181 ? -27.351 -8.838 10.203 1.00 37.03 181 ALA A O 1
ATOM 1511 N N . ALA A 1 182 ? -29.047 -7.439 9.775 1.00 36.41 182 ALA A N 1
ATOM 1512 C CA . ALA A 1 182 ? -29.818 -8.379 8.975 1.00 36.41 182 ALA A CA 1
ATOM 1513 C C . ALA A 1 182 ? -29.011 -8.530 7.683 1.00 36.41 182 ALA A C 1
ATOM 1515 O O . ALA A 1 182 ? -28.911 -7.544 6.947 1.00 36.41 182 ALA A O 1
ATOM 1516 N N . PRO A 1 183 ? -28.337 -9.673 7.448 1.00 43.47 183 PRO A N 1
ATOM 1517 C CA . PRO A 1 183 ? -27.508 -9.798 6.274 1.00 43.47 183 PRO A CA 1
ATOM 1518 C C . PRO A 1 183 ? -28.454 -9.531 5.118 1.00 43.47 183 PRO A C 1
ATOM 1520 O O . PRO A 1 183 ? -29.415 -10.276 4.908 1.00 43.47 183 PRO A O 1
ATOM 1523 N N . ASN A 1 184 ? -28.207 -8.460 4.367 1.00 45.19 184 ASN A N 1
ATOM 1524 C CA . ASN A 1 184 ? -28.605 -8.473 2.982 1.00 45.19 184 ASN A CA 1
ATOM 1525 C C . ASN A 1 184 ? -27.830 -9.671 2.426 1.00 45.19 184 ASN A C 1
ATOM 1527 O O . ASN A 1 184 ? -26.656 -9.537 2.097 1.00 45.19 184 ASN A O 1
ATOM 1531 N N . LYS A 1 185 ? -28.418 -10.876 2.507 1.00 48.00 185 LYS A N 1
ATOM 1532 C CA . LYS A 1 185 ? -27.786 -12.142 2.118 1.00 48.00 185 LYS A CA 1
ATOM 1533 C C . LYS A 1 185 ? -27.211 -11.974 0.721 1.00 48.00 185 LYS A C 1
ATOM 1535 O O . LYS A 1 185 ? -26.037 -12.246 0.518 1.00 48.00 185 LYS A O 1
ATOM 1540 N N . LYS A 1 186 ? -27.968 -11.258 -0.123 1.00 48.84 186 LYS A N 1
ATOM 1541 C CA . LYS A 1 186 ? -27.517 -10.735 -1.406 1.00 48.84 186 LYS A CA 1
ATOM 1542 C C . LYS A 1 186 ? -26.203 -9.962 -1.326 1.00 48.84 186 LYS A C 1
ATOM 1544 O O . LYS A 1 186 ? -25.321 -10.351 -2.049 1.00 48.84 186 LYS A O 1
ATOM 1549 N N . SER A 1 187 ? -25.992 -8.957 -0.475 1.00 55.88 187 SER A N 1
ATOM 1550 C CA . SER A 1 187 ? -24.728 -8.190 -0.468 1.00 55.88 187 SER A CA 1
ATOM 1551 C C . SER A 1 187 ? -23.506 -8.965 0.028 1.00 55.88 187 SER A C 1
ATOM 1553 O O . SER A 1 187 ? -22.421 -8.742 -0.490 1.00 55.88 187 SER A O 1
ATOM 1555 N N . VAL A 1 188 ? -23.638 -9.863 1.012 1.00 55.09 188 VAL A N 1
ATOM 1556 C CA . VAL A 1 188 ? -22.486 -10.657 1.495 1.00 55.09 188 VAL A CA 1
ATOM 1557 C C . VAL A 1 188 ? -22.183 -11.819 0.547 1.00 55.09 188 VAL A C 1
ATOM 1559 O O . VAL A 1 188 ? -21.015 -12.119 0.322 1.00 55.09 188 VAL A O 1
ATOM 1562 N N . GLU A 1 189 ? -23.204 -12.451 -0.034 1.00 57.62 189 GLU A N 1
ATOM 1563 C CA . GLU A 1 189 ? -23.035 -13.459 -1.090 1.00 57.62 189 GLU A CA 1
ATOM 1564 C C . GLU A 1 189 ? -22.532 -12.811 -2.385 1.00 57.62 189 GLU A C 1
ATOM 1566 O O . GLU A 1 189 ? -21.580 -13.315 -2.956 1.00 57.62 189 GLU A O 1
ATOM 1571 N N . GLN A 1 190 ? -23.028 -11.628 -2.759 1.00 64.25 190 GLN A N 1
ATOM 1572 C CA . GLN A 1 190 ? -22.507 -10.827 -3.876 1.00 64.25 190 GLN A CA 1
ATOM 1573 C C . GLN A 1 190 ? -21.061 -10.408 -3.642 1.00 64.25 190 GLN A C 1
ATOM 1575 O O . GLN A 1 190 ? -20.256 -10.538 -4.549 1.00 64.25 190 GLN A O 1
ATOM 1580 N N . LEU A 1 191 ? -20.693 -9.970 -2.433 1.00 58.25 191 LEU A N 1
ATOM 1581 C CA . LEU A 1 191 ? -19.297 -9.659 -2.113 1.00 58.25 191 LEU A CA 1
ATOM 1582 C C . LEU A 1 191 ? -18.415 -10.910 -2.159 1.00 58.25 191 LEU A C 1
ATOM 1584 O O . LEU A 1 191 ? -17.289 -10.838 -2.637 1.00 58.25 191 LEU A O 1
ATOM 1588 N N . LYS A 1 192 ? -18.903 -12.067 -1.696 1.00 69.50 192 LYS A N 1
ATOM 1589 C CA . LYS A 1 192 ? -18.175 -13.341 -1.817 1.00 69.50 192 LYS A CA 1
ATOM 1590 C C . LYS A 1 192 ? -18.028 -13.776 -3.272 1.00 69.50 192 LYS A C 1
ATOM 1592 O O . LYS A 1 192 ? -16.954 -14.236 -3.643 1.00 69.50 192 LYS A O 1
ATOM 1597 N N . ASP A 1 193 ? -19.064 -13.606 -4.083 1.00 77.31 193 ASP A N 1
ATOM 1598 C CA . ASP A 1 193 ? -19.063 -13.942 -5.504 1.00 77.31 193 ASP A CA 1
ATOM 1599 C C . ASP A 1 193 ? -18.190 -12.973 -6.307 1.00 77.31 193 ASP A C 1
ATOM 1601 O O . ASP A 1 193 ? -17.451 -13.415 -7.178 1.00 77.31 193 ASP A O 1
ATOM 1605 N N . GLU A 1 194 ? -18.182 -11.681 -5.977 1.00 75.44 194 GLU A N 1
ATOM 1606 C CA . GLU A 1 194 ? -17.292 -10.677 -6.569 1.00 75.44 194 GLU A CA 1
ATOM 1607 C C . GLU A 1 194 ? -15.836 -10.918 -6.176 1.00 75.44 194 GLU A C 1
ATOM 1609 O O . GLU A 1 194 ? -14.961 -10.885 -7.039 1.00 75.44 194 GLU A O 1
ATOM 1614 N N . ILE A 1 195 ? -15.557 -11.225 -4.905 1.00 68.44 195 ILE A N 1
ATOM 1615 C CA . ILE A 1 195 ? -14.209 -11.585 -4.452 1.00 68.44 195 ILE A CA 1
ATOM 1616 C C . ILE A 1 195 ? -13.759 -12.882 -5.135 1.00 68.44 195 ILE A C 1
ATOM 1618 O O . ILE A 1 195 ? -12.646 -12.935 -5.650 1.00 68.44 195 ILE A O 1
ATOM 1622 N N . ASN A 1 196 ? -14.616 -13.902 -5.230 1.00 75.25 196 ASN A N 1
ATOM 1623 C CA . ASN A 1 196 ? -14.288 -15.159 -5.906 1.00 75.25 196 ASN A CA 1
ATOM 1624 C C . ASN A 1 196 ? -14.132 -15.001 -7.424 1.00 75.25 196 ASN A C 1
ATOM 1626 O O . ASN A 1 196 ? -13.237 -15.609 -8.006 1.00 75.25 196 ASN A O 1
ATOM 1630 N N . ALA A 1 197 ? -14.961 -14.190 -8.080 1.00 78.38 197 ALA A N 1
ATOM 1631 C CA . ALA A 1 197 ? -14.828 -13.875 -9.500 1.00 78.38 197 ALA A CA 1
ATOM 1632 C C . ALA A 1 197 ? -13.553 -13.065 -9.765 1.00 78.38 197 ALA A C 1
ATOM 1634 O O . ALA A 1 197 ? -12.840 -13.334 -10.729 1.00 78.38 197 ALA A O 1
ATOM 1635 N N . SER A 1 198 ? -13.221 -12.129 -8.875 1.00 70.19 198 SER A N 1
ATOM 1636 C CA . SER A 1 198 ? -11.973 -11.372 -8.918 1.00 70.19 198 SER A CA 1
ATOM 1637 C C . SER A 1 198 ? -10.762 -12.293 -8.740 1.00 70.19 198 SER A C 1
ATOM 1639 O O . SER A 1 198 ? -9.831 -12.228 -9.535 1.00 70.19 198 SER A O 1
ATOM 1641 N N . LEU A 1 199 ? -10.803 -13.233 -7.787 1.00 62.12 199 LEU A N 1
ATOM 1642 C CA . LEU A 1 199 ? -9.755 -14.241 -7.585 1.00 62.12 199 LEU A CA 1
ATOM 1643 C C . LEU A 1 199 ? -9.610 -15.187 -8.785 1.00 62.12 199 LEU A C 1
ATOM 1645 O O . LEU A 1 199 ? -8.490 -15.480 -9.192 1.00 62.12 199 LEU A O 1
ATOM 1649 N N . ARG A 1 200 ? -10.715 -15.627 -9.399 1.00 69.94 200 ARG A N 1
ATOM 1650 C CA . ARG A 1 200 ? -10.679 -16.456 -10.616 1.00 69.94 200 ARG A CA 1
ATOM 1651 C C . ARG A 1 200 ? -10.098 -15.702 -11.806 1.00 69.94 200 ARG A C 1
ATOM 1653 O O . ARG A 1 200 ? -9.247 -16.251 -12.491 1.00 69.94 200 ARG A O 1
ATOM 1660 N N . ASN A 1 201 ? -10.492 -14.447 -12.009 1.00 76.19 201 ASN A N 1
ATOM 1661 C CA . ASN A 1 201 ? -9.929 -13.605 -13.063 1.00 76.19 201 ASN A CA 1
ATOM 1662 C C . ASN A 1 201 ? -8.441 -13.306 -12.819 1.00 76.19 201 ASN A C 1
ATOM 1664 O O . ASN A 1 201 ? -7.670 -13.253 -13.772 1.00 76.19 201 ASN A O 1
ATOM 1668 N N . MET A 1 202 ? -8.021 -13.145 -11.559 1.00 57.28 202 MET A N 1
ATOM 1669 C CA . MET A 1 202 ? -6.608 -13.003 -11.193 1.00 57.28 202 MET A CA 1
ATOM 1670 C C . MET A 1 202 ? -5.808 -14.283 -11.472 1.00 57.28 202 MET A C 1
ATOM 1672 O O . MET A 1 202 ? -4.717 -14.193 -12.028 1.00 57.28 202 MET A O 1
ATOM 1676 N N . LEU A 1 203 ? -6.360 -15.460 -11.158 1.00 58.78 203 LEU A N 1
ATOM 1677 C CA . LEU A 1 203 ? -5.728 -16.756 -11.436 1.00 58.78 203 LEU A CA 1
ATOM 1678 C C . LEU A 1 203 ? -5.623 -17.035 -12.941 1.00 58.78 203 LEU A C 1
ATOM 1680 O O . LEU A 1 203 ? -4.545 -17.371 -13.422 1.00 58.78 203 LEU A O 1
ATOM 1684 N N . GLN A 1 204 ? -6.691 -16.794 -13.706 1.00 63.28 204 GLN A N 1
ATOM 1685 C CA . GLN A 1 204 ? -6.674 -16.948 -15.164 1.00 63.28 204 GLN A CA 1
ATO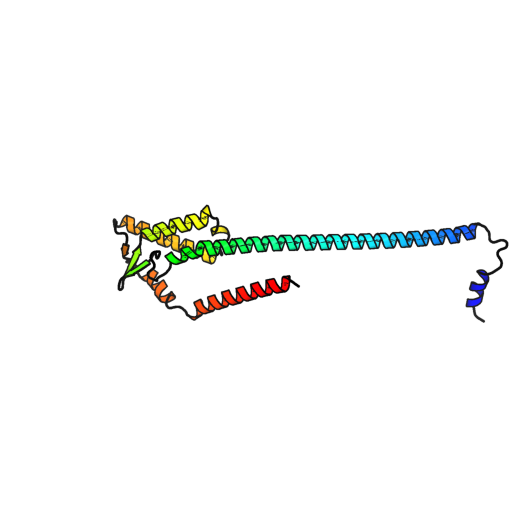M 1686 C C . GLN A 1 204 ? -5.673 -16.000 -15.829 1.00 63.28 204 GLN A C 1
ATOM 1688 O O . GLN A 1 204 ? -4.978 -16.386 -16.762 1.00 63.28 204 GLN A O 1
ATOM 1693 N N . LYS A 1 205 ? -5.557 -14.764 -15.334 1.00 58.06 205 LYS A N 1
ATOM 1694 C CA . LYS A 1 205 ? -4.579 -13.802 -15.849 1.00 58.06 205 LYS A CA 1
ATOM 1695 C C . LYS A 1 205 ? -3.140 -14.232 -15.548 1.00 58.06 205 LYS A C 1
ATOM 1697 O O . LYS A 1 205 ? -2.273 -14.014 -16.379 1.00 58.06 205 LYS A O 1
ATOM 1702 N N . SER A 1 206 ? -2.902 -14.896 -14.414 1.00 51.94 206 SER A N 1
ATOM 1703 C CA . SER A 1 206 ? -1.591 -15.479 -14.105 1.00 51.94 206 SER A CA 1
ATOM 1704 C C . SER A 1 206 ? -1.257 -16.744 -14.907 1.00 51.94 206 SER A C 1
ATOM 1706 O O . SER A 1 206 ? -0.081 -17.010 -15.117 1.00 51.94 206 SER A O 1
ATOM 1708 N N . GLU A 1 207 ? -2.262 -17.494 -15.372 1.00 48.88 207 GLU A N 1
ATOM 1709 C CA . GLU A 1 207 ? -2.090 -18.671 -16.241 1.00 48.88 207 GLU A CA 1
ATOM 1710 C C . GLU A 1 207 ? -1.821 -18.281 -17.704 1.00 48.88 207 GLU A C 1
ATOM 1712 O O . GLU A 1 207 ? -1.013 -18.920 -18.364 1.00 48.88 207 GLU A O 1
ATOM 1717 N N . ILE A 1 208 ? -2.436 -17.200 -18.197 1.00 48.56 208 ILE A N 1
ATOM 1718 C CA . ILE A 1 208 ? -2.232 -16.696 -19.570 1.00 48.56 208 ILE A CA 1
ATOM 1719 C C . ILE A 1 208 ? -0.850 -16.036 -19.746 1.00 48.56 208 ILE A C 1
ATOM 1721 O O . ILE A 1 208 ? -0.335 -15.991 -20.856 1.00 48.56 208 ILE A O 1
ATOM 1725 N N . ASP A 1 209 ? -0.230 -15.554 -18.665 1.00 43.66 209 ASP A N 1
ATOM 1726 C CA . ASP A 1 209 ? 1.116 -14.955 -18.687 1.00 43.66 209 ASP A CA 1
ATOM 1727 C C . ASP A 1 209 ? 2.255 -16.005 -18.565 1.00 43.66 209 ASP A C 1
ATOM 1729 O O . ASP A 1 209 ? 3.427 -15.632 -18.445 1.00 43.66 209 ASP A O 1
ATOM 1733 N N . LEU A 1 210 ? 1.924 -17.308 -18.551 1.00 44.25 210 LEU A N 1
ATOM 1734 C CA . LEU A 1 210 ? 2.864 -18.440 -18.458 1.00 44.25 210 LEU A CA 1
ATOM 1735 C C . LEU A 1 210 ? 3.030 -19.244 -19.769 1.00 44.25 210 LEU A C 1
ATOM 1737 O O . LEU A 1 210 ? 3.904 -20.112 -19.803 1.00 44.25 210 LEU A O 1
ATOM 1741 N N . ASP A 1 211 ? 2.269 -18.919 -20.822 1.00 37.03 211 ASP A N 1
ATOM 1742 C CA . ASP A 1 211 ? 2.425 -19.411 -22.210 1.00 37.03 211 ASP A CA 1
ATOM 1743 C C . ASP A 1 211 ? 2.996 -18.314 -23.134 1.00 37.03 211 ASP A C 1
ATOM 1745 O O . ASP A 1 211 ? 3.777 -18.652 -24.059 1.00 37.03 211 ASP A O 1
#

Organism: NCBI:txid1524460

Foldseek 3Di:
DDPVVVVVVVVDDDPDDDPPVVVVVVVVVVVVVVVVVVVVVVVVVVVVVVVVVVVVVVVVVVVVVVVVVVVLVVLQVVLVVLCVVLVQCVDQDPDPLHQWDDDPNWIKGQLVSLVVSLVSCCCSCPVVVSLVSYDPVVSVVSVVVNVVSVVVNVVCVVVVPPDRIDTDPCCVVVVVVVVPVVDPVCVVVVVVVVVVVVVVVVVVVVVVVVD

Secondary structure (DSSP, 8-state):
--THHHHHHTTSS-SSS--THHHHHHHHHHHHHHHHHHHHHHHHHHHHHHHHHHHHHHHHHHHHHHHHHHHHHHHHHHHHHHHGGGGGGG-SS--TT-SEEEETTEEEEEHHHHHHHHHHHHIIIIIS-HHHHS-HHHHHHHHHHHHHHHHHHHHHHHTT--SSEEE-S-THHHHHHHHHHTT-HHHHHHHHHHHHHHHHHHHHHHHHTT-

Sequence (211 aa):
MDEGTLLINILTGPAKDKPLWFEFIGIGVTISLAAWGYLRAFGAWEKQKKRELELQHKQRKLEIKLQFEKQRYEHELKAAEGVWPLLAYFSLWENDKSVFVKRGDHWYFRQEQGREYILALSENFFNKGYGVFMPGPAKENLYHFRGMIYKLLQDSKSNGNDNNEVLLKNQSMVQKKDKQAAPNKKSVEQLKDEINASLRNMLQKSEIDLD